Protein AF-A0A9D5PLM5-F1 (afdb_monomer)

Radius of gyration: 23.55 Å; Cα contacts (8 Å, |Δi|>4): 280; chains: 1; bounding box: 62×52×59 Å

pLDDT: mean 87.15, std 10.2, range [43.72, 97.38]

Structure (mmCIF, N/CA/C/O backbone):
data_AF-A0A9D5PLM5-F1
#
_entry.id   AF-A0A9D5PLM5-F1
#
loop_
_atom_site.group_PDB
_atom_site.id
_atom_site.type_symbol
_atom_site.label_atom_id
_atom_site.label_alt_id
_atom_site.label_comp_id
_atom_site.label_asym_id
_atom_site.label_entity_id
_atom_site.label_seq_id
_atom_site.pdbx_PDB_ins_code
_atom_site.Cartn_x
_atom_site.Cartn_y
_atom_site.Cartn_z
_atom_site.occupancy
_atom_site.B_iso_or_equiv
_atom_site.auth_seq_id
_atom_site.auth_comp_id
_atom_site.auth_asym_id
_atom_site.auth_atom_id
_atom_site.pdbx_PDB_model_num
ATOM 1 N N . MET A 1 1 ? -31.163 -3.471 -29.047 1.00 52.03 1 MET A N 1
ATOM 2 C CA . MET A 1 1 ? -29.887 -3.488 -28.298 1.00 52.03 1 MET A CA 1
ATOM 3 C C . MET A 1 1 ? -29.565 -2.067 -27.885 1.00 52.03 1 MET A C 1
ATOM 5 O O . MET A 1 1 ? -29.368 -1.229 -28.756 1.00 52.03 1 MET A O 1
ATOM 9 N N . THR A 1 2 ? -29.580 -1.773 -26.590 1.00 60.53 2 THR A N 1
ATOM 10 C CA . THR A 1 2 ? -29.207 -0.458 -26.052 1.00 60.53 2 THR A CA 1
ATOM 11 C C . THR A 1 2 ? -27.695 -0.280 -26.220 1.00 60.53 2 THR A C 1
ATOM 13 O O . THR A 1 2 ? -26.928 -1.111 -25.735 1.00 60.53 2 THR A O 1
ATOM 16 N N . ARG A 1 3 ? -27.255 0.743 -26.967 1.00 64.38 3 ARG A N 1
ATOM 17 C CA . ARG A 1 3 ? -25.826 1.070 -27.104 1.00 64.38 3 ARG A CA 1
ATOM 18 C C . ARG A 1 3 ? -25.323 1.577 -25.755 1.00 64.38 3 ARG A C 1
ATOM 20 O O . ARG A 1 3 ? -25.852 2.564 -25.256 1.00 64.38 3 ARG A O 1
ATOM 27 N N . LYS A 1 4 ? -24.325 0.897 -25.189 1.00 71.81 4 LYS A N 1
ATOM 28 C CA . LYS A 1 4 ? -23.598 1.387 -24.015 1.00 71.81 4 LYS A CA 1
ATOM 29 C C . LYS A 1 4 ? -22.804 2.636 -24.389 1.00 71.81 4 LYS A C 1
ATOM 31 O O . LYS A 1 4 ? -22.305 2.726 -25.514 1.00 71.81 4 LYS A O 1
ATOM 36 N N . THR A 1 5 ? -22.698 3.584 -23.468 1.00 78.81 5 THR A N 1
ATOM 37 C CA . THR A 1 5 ? -21.829 4.758 -23.644 1.00 78.81 5 THR A CA 1
ATOM 38 C C . THR A 1 5 ? -20.353 4.354 -23.558 1.00 78.81 5 THR A C 1
ATOM 40 O O . THR A 1 5 ? -20.034 3.288 -23.029 1.00 78.81 5 THR A O 1
ATOM 43 N N . ILE A 1 6 ? -19.440 5.193 -24.062 1.00 70.31 6 ILE A N 1
ATOM 44 C CA . ILE A 1 6 ? -17.993 4.922 -23.978 1.00 70.31 6 ILE A CA 1
ATOM 45 C C . ILE A 1 6 ? -17.545 4.717 -22.517 1.00 70.31 6 ILE A C 1
ATOM 47 O O . ILE A 1 6 ? -16.888 3.728 -22.214 1.00 70.31 6 ILE A O 1
ATOM 51 N N . PHE A 1 7 ? -18.066 5.521 -21.587 1.00 73.00 7 PHE A N 1
ATOM 52 C CA . PHE A 1 7 ? -17.779 5.423 -20.151 1.00 73.00 7 PHE A CA 1
ATOM 53 C C . PHE A 1 7 ? -18.344 4.155 -19.490 1.00 73.00 7 PHE A C 1
ATOM 55 O O . PHE A 1 7 ? -17.805 3.652 -18.507 1.00 73.00 7 PHE A O 1
ATOM 62 N N . GLU A 1 8 ? -19.438 3.601 -20.019 1.00 65.88 8 GLU A N 1
ATOM 63 C CA . GLU A 1 8 ? -19.983 2.317 -19.555 1.00 65.88 8 GLU A CA 1
ATOM 64 C C . GLU A 1 8 ? -19.171 1.118 -20.061 1.00 65.88 8 GLU A C 1
ATOM 66 O O . GLU A 1 8 ? -19.225 0.043 -19.459 1.00 65.88 8 GLU A O 1
ATOM 71 N N . ILE A 1 9 ? -18.441 1.286 -21.166 1.00 64.25 9 ILE A N 1
ATOM 72 C CA . ILE A 1 9 ? -17.520 0.284 -21.713 1.00 64.25 9 ILE A CA 1
ATOM 73 C C . ILE A 1 9 ? -16.177 0.336 -20.967 1.00 64.25 9 ILE A C 1
ATOM 75 O O . ILE A 1 9 ? -15.623 -0.720 -20.670 1.00 64.25 9 ILE A O 1
ATOM 79 N N . GLU A 1 10 ? -15.702 1.535 -20.615 1.00 64.25 10 GLU A N 1
ATOM 80 C CA . GLU A 1 10 ? -14.441 1.795 -19.895 1.00 64.25 10 GLU A CA 1
ATOM 81 C C . GLU A 1 10 ? -14.428 1.304 -18.442 1.00 64.25 10 GLU A C 1
ATOM 83 O O . GLU A 1 10 ? -13.364 1.104 -17.871 1.00 64.25 10 GLU A O 1
ATOM 88 N N . ARG A 1 11 ? -15.585 1.008 -17.837 1.00 59.91 11 ARG A N 1
ATOM 89 C CA . ARG A 1 11 ? -15.679 0.423 -16.482 1.00 59.91 11 ARG A CA 1
ATOM 90 C C . ARG A 1 11 ? -15.118 -1.007 -16.351 1.00 59.91 11 ARG A C 1
ATOM 92 O O . ARG A 1 11 ? -15.433 -1.692 -15.378 1.00 59.91 11 ARG A O 1
ATOM 99 N N . ARG A 1 12 ? -14.335 -1.507 -17.312 1.00 59.62 12 ARG A N 1
ATOM 100 C CA . ARG A 1 12 ? -13.692 -2.821 -17.195 1.00 59.62 12 ARG A CA 1
ATOM 101 C C . ARG A 1 12 ? -12.564 -2.745 -16.169 1.00 59.62 12 ARG A C 1
ATOM 103 O O . ARG A 1 12 ? -11.573 -2.070 -16.378 1.00 59.62 12 ARG A O 1
ATOM 110 N N . THR A 1 13 ? -12.744 -3.466 -15.071 1.00 65.56 13 THR A N 1
ATOM 111 C CA . THR A 1 13 ? -11.770 -3.654 -13.992 1.00 65.56 13 THR A CA 1
ATOM 112 C C . THR A 1 13 ? -11.051 -4.990 -14.182 1.00 65.56 13 THR A C 1
ATOM 114 O O . THR A 1 13 ? -11.237 -5.910 -13.383 1.00 65.56 13 THR A O 1
ATOM 117 N N . ASP A 1 14 ? -10.320 -5.151 -15.286 1.00 83.62 14 ASP A N 1
ATOM 118 C CA . ASP A 1 14 ? -9.555 -6.376 -15.540 1.00 83.62 14 ASP A CA 1
ATOM 119 C C . ASP A 1 14 ? -8.059 -6.103 -15.391 1.00 83.62 14 ASP A C 1
ATOM 121 O O . ASP A 1 14 ? -7.340 -5.870 -16.362 1.00 83.62 14 ASP A O 1
ATOM 125 N N . LEU A 1 15 ? -7.601 -6.189 -14.141 1.00 87.31 15 LEU A N 1
ATOM 126 C CA . LEU A 1 15 ? -6.208 -5.965 -13.766 1.00 87.31 15 LEU A CA 1
ATOM 127 C C . LEU A 1 15 ? -5.228 -6.838 -14.565 1.00 87.31 15 LEU A C 1
ATOM 129 O O . LEU A 1 15 ? -4.109 -6.407 -14.828 1.00 87.31 15 LEU A O 1
ATOM 133 N N . VAL A 1 16 ? -5.633 -8.051 -14.962 1.00 89.56 16 VAL A N 1
ATOM 134 C CA . VAL A 1 16 ? -4.799 -8.958 -15.767 1.00 89.56 16 VAL A CA 1
ATOM 135 C C . VAL A 1 16 ? -4.612 -8.385 -17.170 1.00 89.56 16 VAL A C 1
ATOM 137 O O . VAL A 1 16 ? -3.486 -8.300 -17.665 1.00 89.56 16 VAL A O 1
ATOM 140 N N . SER A 1 17 ? -5.708 -7.975 -17.814 1.00 88.38 17 SER A N 1
ATOM 141 C CA . SER A 1 17 ? -5.666 -7.348 -19.140 1.00 88.38 17 SER A CA 1
ATOM 142 C C . SER A 1 17 ? -4.856 -6.049 -19.118 1.00 88.38 17 SER A C 1
ATOM 144 O O . SER A 1 17 ? -3.998 -5.845 -19.979 1.00 88.38 17 SER A O 1
ATOM 146 N N . ASP A 1 18 ? -5.079 -5.204 -18.113 1.00 89.81 18 ASP A N 1
ATOM 147 C CA . ASP A 1 18 ? -4.407 -3.909 -17.967 1.00 89.81 18 ASP A CA 1
ATOM 148 C C . ASP A 1 18 ? -2.901 -4.069 -17.697 1.00 89.81 18 ASP A C 1
ATOM 150 O O . ASP A 1 18 ? -2.061 -3.347 -18.252 1.00 89.81 18 ASP A O 1
ATOM 154 N N . PHE A 1 19 ? -2.530 -5.078 -16.904 1.00 91.75 19 PHE A N 1
ATOM 155 C CA . PHE A 1 19 ? -1.134 -5.432 -16.669 1.00 91.75 19 PHE A CA 1
ATOM 156 C C . PHE A 1 19 ? -0.447 -5.929 -17.939 1.00 91.75 19 PHE A C 1
ATOM 158 O O . PHE A 1 19 ? 0.625 -5.433 -18.287 1.00 91.75 19 PHE A O 1
ATOM 165 N N . ARG A 1 20 ? -1.076 -6.843 -18.687 1.00 91.06 20 ARG A N 1
ATOM 166 C CA . ARG A 1 20 ? -0.544 -7.310 -19.979 1.00 91.06 20 ARG A CA 1
ATOM 167 C C . ARG A 1 20 ? -0.376 -6.158 -20.971 1.00 91.06 20 ARG A C 1
ATOM 169 O O . ARG A 1 20 ? 0.640 -6.106 -21.661 1.00 91.06 20 ARG A O 1
ATOM 176 N N . GLY A 1 21 ? -1.319 -5.214 -20.993 1.00 91.44 21 GLY A N 1
ATOM 177 C CA . GLY A 1 21 ? -1.209 -3.978 -21.769 1.00 91.44 21 GLY A CA 1
ATOM 178 C C . GLY A 1 21 ? 0.002 -3.136 -21.365 1.00 91.44 21 GLY A C 1
ATOM 179 O O . GLY A 1 21 ? 0.749 -2.688 -22.229 1.00 91.44 21 GLY A O 1
ATOM 180 N N . THR A 1 22 ? 0.254 -2.998 -20.060 1.00 93.06 22 THR A N 1
ATOM 181 C CA . THR A 1 22 ? 1.436 -2.285 -19.544 1.00 93.06 22 THR A CA 1
ATOM 182 C C . THR A 1 22 ? 2.737 -2.964 -19.983 1.00 93.06 22 THR A C 1
ATOM 184 O O . THR A 1 22 ? 3.664 -2.290 -20.420 1.00 93.06 22 THR A O 1
ATOM 187 N N . ILE A 1 23 ? 2.827 -4.295 -19.893 1.00 92.56 23 ILE A N 1
ATOM 188 C CA . ILE A 1 23 ? 4.028 -5.028 -20.323 1.00 92.56 23 ILE A CA 1
ATOM 189 C C . ILE A 1 23 ? 4.267 -4.863 -21.827 1.00 92.56 23 ILE A C 1
ATOM 191 O O . ILE A 1 23 ? 5.391 -4.569 -22.228 1.00 92.56 23 ILE A O 1
ATOM 195 N N . ALA A 1 24 ? 3.221 -4.992 -22.647 1.00 93.31 24 ALA A N 1
ATOM 196 C CA . ALA A 1 24 ? 3.325 -4.798 -24.091 1.00 93.31 24 ALA A CA 1
ATOM 197 C C . ALA A 1 24 ? 3.769 -3.370 -24.452 1.00 93.31 24 ALA A C 1
ATOM 199 O O . ALA A 1 24 ? 4.624 -3.191 -25.322 1.00 93.31 24 ALA A O 1
ATOM 200 N N . ASP A 1 25 ? 3.243 -2.360 -23.752 1.00 93.81 25 ASP A N 1
ATOM 201 C CA . ASP A 1 25 ? 3.665 -0.966 -23.905 1.00 93.81 25 ASP A CA 1
ATOM 202 C C . ASP A 1 25 ? 5.166 -0.824 -23.612 1.00 93.81 25 ASP A C 1
ATOM 204 O O . ASP A 1 25 ? 5.922 -0.426 -24.496 1.00 93.81 25 ASP A O 1
ATOM 208 N N . LEU A 1 26 ? 5.637 -1.307 -22.454 1.00 94.44 26 LEU A N 1
ATOM 209 C CA . LEU A 1 26 ? 7.058 -1.267 -22.074 1.00 94.44 26 LEU A CA 1
ATOM 210 C C . LEU A 1 26 ? 7.994 -1.981 -23.069 1.00 94.44 26 LEU A C 1
ATOM 212 O O . LEU A 1 26 ? 9.168 -1.622 -23.190 1.00 94.44 26 LEU A O 1
ATOM 216 N N . GLU A 1 27 ? 7.519 -3.019 -23.755 1.00 94.12 27 GLU A N 1
ATOM 217 C CA . GLU A 1 27 ? 8.298 -3.741 -24.767 1.00 94.12 27 GLU A CA 1
ATOM 218 C C . GLU A 1 27 ? 8.332 -3.026 -26.124 1.00 94.12 27 GLU A C 1
ATOM 220 O O . GLU A 1 27 ? 9.301 -3.191 -26.872 1.00 94.12 27 GLU A O 1
ATOM 225 N N . SER A 1 28 ? 7.311 -2.221 -26.422 1.00 93.44 28 SER A N 1
ATOM 226 C CA . SER A 1 28 ? 7.161 -1.501 -27.691 1.00 93.44 28 SER A CA 1
ATOM 227 C C . SER A 1 28 ? 7.715 -0.070 -27.660 1.00 93.44 28 SER A C 1
ATOM 229 O O . SER A 1 28 ? 8.223 0.414 -28.674 1.00 93.44 28 SER A O 1
ATOM 231 N N . THR A 1 29 ? 7.673 0.606 -26.507 1.00 93.25 29 THR A N 1
ATOM 232 C CA . THR A 1 29 ? 8.173 1.975 -26.341 1.00 93.25 29 THR A CA 1
ATOM 233 C C . THR A 1 29 ? 9.696 1.995 -26.401 1.00 93.25 29 THR A C 1
ATOM 235 O O . THR A 1 29 ? 10.366 1.412 -25.549 1.00 93.25 29 THR A O 1
ATOM 238 N N . SER A 1 30 ? 10.249 2.698 -27.389 1.00 92.06 30 SER A N 1
ATOM 239 C CA . SER A 1 30 ? 11.694 2.895 -27.544 1.00 92.06 30 SER A CA 1
ATOM 240 C C . SER A 1 30 ? 12.139 4.222 -26.942 1.00 92.06 30 SER A C 1
ATOM 242 O O . SER A 1 30 ? 11.531 5.257 -27.194 1.00 92.06 30 SER A O 1
ATOM 244 N N . VAL A 1 31 ? 13.239 4.196 -26.198 1.00 88.75 31 VAL A N 1
ATOM 245 C CA . VAL A 1 31 ? 13.880 5.365 -25.597 1.00 88.75 31 VAL A CA 1
ATOM 246 C C . VAL A 1 31 ? 15.371 5.345 -25.900 1.00 88.75 31 VAL A C 1
ATOM 248 O O . VAL A 1 31 ? 16.017 4.296 -25.904 1.00 88.75 31 VAL A O 1
ATOM 251 N N . THR A 1 32 ? 15.941 6.515 -26.160 1.00 85.94 32 THR A N 1
ATOM 252 C CA . THR A 1 32 ? 17.380 6.647 -26.390 1.00 85.94 32 THR A CA 1
ATOM 253 C C . THR A 1 32 ? 18.046 7.049 -25.092 1.00 85.94 32 THR A C 1
ATOM 255 O O . THR A 1 32 ? 17.785 8.127 -24.574 1.00 85.94 32 THR A O 1
ATOM 258 N N . THR A 1 33 ? 18.901 6.179 -24.568 1.00 82.44 33 THR A N 1
ATOM 259 C CA . THR A 1 33 ? 19.711 6.450 -23.375 1.00 82.44 33 THR A CA 1
ATOM 260 C C . THR A 1 33 ? 21.000 7.167 -23.751 1.00 82.44 33 THR A C 1
ATOM 262 O O . THR A 1 33 ? 21.493 7.018 -24.873 1.00 82.44 33 THR A O 1
ATOM 265 N N . LYS A 1 34 ? 21.598 7.890 -22.803 1.00 76.50 34 LYS A N 1
ATOM 266 C CA . LYS A 1 34 ? 22.871 8.585 -23.048 1.00 76.50 34 LYS A CA 1
ATOM 267 C C . LYS A 1 34 ? 24.047 7.630 -23.269 1.00 76.50 34 LYS A C 1
ATOM 269 O O . LYS A 1 34 ? 24.943 7.941 -24.044 1.00 76.50 34 LYS A O 1
ATOM 274 N N . ALA A 1 35 ? 24.047 6.479 -22.594 1.00 74.12 35 ALA A N 1
ATOM 275 C CA . ALA A 1 35 ? 25.204 5.579 -22.539 1.00 74.12 35 ALA A CA 1
ATOM 276 C C . ALA A 1 35 ? 25.053 4.275 -23.341 1.00 74.12 35 ALA A C 1
ATOM 278 O O . ALA A 1 35 ? 26.054 3.676 -23.721 1.00 74.12 35 ALA A O 1
ATOM 279 N N . LEU A 1 36 ? 23.826 3.791 -23.561 1.00 79.06 36 LEU A N 1
ATOM 280 C CA . LEU A 1 36 ? 23.569 2.472 -24.160 1.00 79.06 36 LEU A CA 1
ATOM 281 C C . LEU A 1 36 ? 22.885 2.556 -25.532 1.00 79.06 36 LEU A C 1
ATOM 283 O O . LEU A 1 36 ? 22.568 1.522 -26.116 1.00 79.06 36 LEU A O 1
ATOM 287 N N . GLY A 1 37 ? 22.650 3.766 -26.046 1.00 83.62 37 GLY A N 1
ATOM 288 C CA . GLY A 1 37 ? 21.885 3.982 -27.271 1.00 83.62 37 GLY A CA 1
ATOM 289 C C . GLY A 1 37 ? 20.391 3.718 -27.078 1.00 83.62 37 GLY A C 1
ATOM 290 O O . GLY A 1 37 ? 19.859 3.856 -25.970 1.00 83.62 37 GLY A O 1
ATOM 291 N N . THR A 1 38 ? 19.709 3.380 -28.171 1.00 88.06 38 THR A N 1
ATOM 292 C CA . THR A 1 38 ? 18.265 3.120 -28.191 1.00 88.06 38 THR A CA 1
ATOM 293 C C . THR A 1 38 ? 17.942 1.726 -27.663 1.00 88.06 38 THR A C 1
ATOM 295 O O . THR A 1 38 ? 18.482 0.727 -28.133 1.00 88.06 38 THR A O 1
ATOM 298 N N . LEU A 1 39 ? 17.037 1.676 -26.692 1.00 91.75 39 LEU A N 1
ATOM 299 C CA . LEU A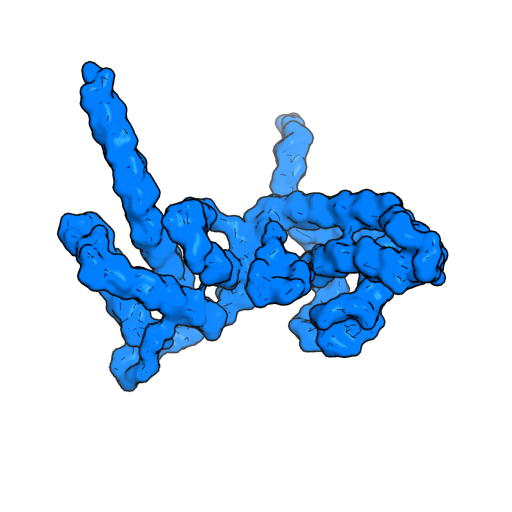 1 39 ? 16.534 0.474 -26.033 1.00 91.75 39 LEU A CA 1
ATOM 300 C C . LEU A 1 39 ? 15.015 0.596 -25.894 1.00 91.75 39 LEU A C 1
ATOM 302 O O . LEU A 1 39 ? 14.493 1.709 -25.892 1.00 91.75 39 LEU A O 1
ATOM 306 N N . ASN A 1 40 ? 14.298 -0.513 -25.715 1.00 94.00 40 ASN A N 1
ATOM 307 C CA . ASN A 1 40 ? 12.920 -0.411 -25.234 1.00 94.00 40 ASN A CA 1
ATOM 308 C C . ASN A 1 40 ? 12.867 -0.155 -23.717 1.00 94.00 40 ASN A C 1
ATOM 310 O O . ASN A 1 40 ? 13.846 -0.376 -22.993 1.00 94.00 40 ASN A O 1
ATOM 314 N N . MET A 1 41 ? 11.722 0.309 -23.220 1.00 93.94 41 MET A N 1
ATOM 315 C CA . MET A 1 41 ? 11.543 0.626 -21.800 1.00 93.94 41 MET A CA 1
ATOM 316 C C . MET A 1 41 ? 11.821 -0.588 -20.905 1.00 93.94 41 MET A C 1
ATOM 318 O O . MET A 1 41 ? 12.518 -0.462 -19.900 1.00 93.94 41 MET A O 1
ATOM 322 N N . ARG A 1 42 ? 11.391 -1.798 -21.284 1.00 93.75 42 ARG A N 1
ATOM 323 C CA . ARG A 1 42 ? 11.691 -3.020 -20.514 1.00 93.75 42 ARG A CA 1
ATOM 324 C C . ARG A 1 42 ? 13.200 -3.281 -20.386 1.00 93.75 42 ARG A C 1
ATOM 326 O O . ARG A 1 42 ? 13.682 -3.627 -19.304 1.00 93.75 42 ARG A O 1
ATOM 333 N N . GLN A 1 43 ? 13.963 -3.092 -21.461 1.00 94.31 43 GLN A N 1
ATOM 334 C CA . GLN A 1 43 ? 15.424 -3.206 -21.469 1.00 94.31 43 GLN A CA 1
ATOM 335 C C . GLN A 1 43 ? 16.085 -2.117 -20.620 1.00 94.31 43 GLN A C 1
ATOM 337 O O . GLN A 1 43 ? 17.065 -2.405 -19.926 1.00 94.31 43 GLN A O 1
ATOM 342 N N . LEU A 1 44 ? 15.557 -0.889 -20.641 1.00 93.81 44 LEU A N 1
ATOM 343 C CA . LEU A 1 44 ? 16.000 0.183 -19.753 1.00 93.81 44 LEU A CA 1
ATOM 344 C C . LEU A 1 44 ? 15.824 -0.233 -18.286 1.00 93.81 44 LEU A C 1
ATOM 346 O O . LEU A 1 44 ? 16.815 -0.284 -17.558 1.00 93.81 44 LEU A O 1
ATOM 350 N N . LEU A 1 45 ? 14.618 -0.643 -17.876 1.00 94.88 45 LEU A N 1
ATOM 351 C CA . LEU A 1 45 ? 14.327 -1.063 -16.497 1.00 94.88 45 LEU A CA 1
ATOM 352 C C . LEU A 1 45 ? 15.216 -2.233 -16.041 1.00 94.88 45 LEU A C 1
ATOM 354 O O . LEU A 1 45 ? 15.747 -2.226 -14.926 1.00 94.88 45 LEU A O 1
ATOM 358 N N . ASN A 1 46 ? 15.463 -3.206 -1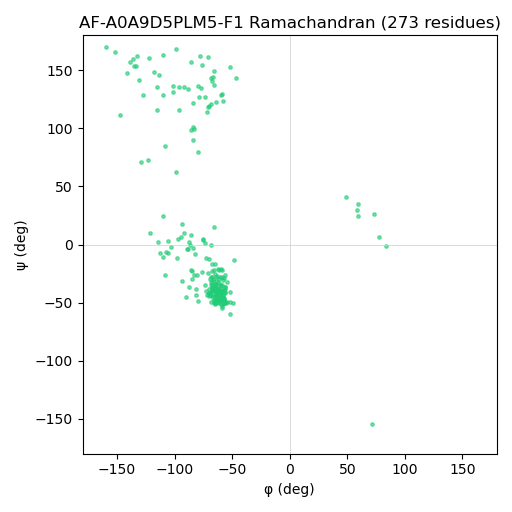6.925 1.00 94.62 46 ASN A N 1
ATOM 359 C CA . ASN A 1 46 ? 16.364 -4.325 -16.646 1.00 94.62 46 ASN A CA 1
ATOM 360 C C . ASN A 1 46 ? 17.835 -3.905 -16.469 1.00 94.62 46 ASN A C 1
ATOM 362 O O . ASN A 1 46 ? 18.618 -4.620 -15.845 1.00 94.62 46 ASN A O 1
ATOM 366 N N . ASN A 1 47 ? 18.239 -2.749 -16.996 1.00 92.06 47 ASN A N 1
ATOM 367 C CA . ASN A 1 47 ? 19.549 -2.173 -16.713 1.00 92.06 47 ASN A CA 1
ATOM 368 C C . ASN A 1 47 ? 19.542 -1.297 -15.454 1.00 92.06 47 ASN A C 1
ATOM 370 O O . ASN A 1 47 ? 20.502 -1.360 -14.683 1.00 92.06 47 ASN A O 1
ATOM 374 N N . CYS A 1 48 ? 18.462 -0.552 -15.207 1.00 91.94 48 CYS A N 1
ATOM 375 C CA . CYS A 1 48 ? 18.281 0.279 -14.017 1.00 91.94 48 CYS A CA 1
ATOM 376 C C . CYS A 1 48 ? 18.419 -0.527 -12.720 1.00 91.94 48 CYS A C 1
ATOM 378 O O . CYS A 1 48 ? 19.047 -0.062 -11.766 1.00 91.94 48 CYS A O 1
ATOM 380 N N . ILE A 1 49 ? 17.911 -1.766 -12.693 1.00 93.69 49 ILE A N 1
ATOM 381 C CA . ILE A 1 49 ? 17.971 -2.608 -11.492 1.00 93.69 49 ILE A CA 1
ATOM 382 C C . ILE A 1 49 ? 19.401 -2.866 -11.001 1.00 93.69 49 ILE A C 1
ATOM 384 O O . ILE A 1 49 ? 19.612 -3.000 -9.802 1.00 93.69 49 ILE A O 1
ATOM 388 N N . LYS A 1 50 ? 20.405 -2.853 -11.888 1.00 91.31 50 LYS A N 1
ATOM 389 C CA . LYS A 1 50 ? 21.816 -3.108 -11.538 1.00 91.31 50 LYS A CA 1
ATOM 390 C C . LYS A 1 50 ? 22.399 -2.048 -10.605 1.00 91.31 50 LYS A C 1
ATOM 392 O O . LYS A 1 50 ? 23.347 -2.330 -9.876 1.00 91.31 50 LYS A O 1
ATOM 397 N N . THR A 1 51 ? 21.854 -0.834 -10.630 1.00 90.62 51 THR A N 1
ATOM 398 C CA . THR A 1 51 ? 22.275 0.265 -9.750 1.00 90.62 51 THR A CA 1
ATOM 399 C C . THR A 1 51 ? 21.203 0.651 -8.742 1.00 90.62 51 THR A C 1
ATOM 401 O O . THR A 1 51 ? 21.494 1.431 -7.839 1.00 90.62 51 THR A O 1
ATOM 404 N N . TRP A 1 52 ? 19.993 0.092 -8.853 1.00 93.00 52 TRP A N 1
ATOM 405 C CA . TRP A 1 52 ? 18.909 0.386 -7.929 1.00 93.00 52 TRP A CA 1
ATOM 406 C C . TRP A 1 52 ? 19.317 0.017 -6.489 1.00 93.00 52 TRP A C 1
ATOM 408 O O . TRP A 1 52 ? 19.806 -1.100 -6.256 1.00 93.00 52 TRP A O 1
ATOM 418 N N . PRO A 1 53 ? 19.162 0.925 -5.509 1.00 91.38 53 PRO A N 1
ATOM 419 C CA . PRO A 1 53 ? 19.624 0.703 -4.135 1.00 91.38 53 PRO A CA 1
ATOM 420 C C . PRO A 1 53 ? 18.956 -0.488 -3.439 1.00 91.38 53 PRO A C 1
ATOM 422 O O . PRO A 1 53 ? 19.584 -1.170 -2.633 1.00 91.38 53 PRO A O 1
ATOM 425 N N . TYR A 1 54 ? 17.713 -0.801 -3.809 1.00 91.62 54 TYR A N 1
ATOM 426 C CA . TYR A 1 54 ? 16.937 -1.889 -3.209 1.00 91.62 54 TYR A CA 1
ATOM 427 C C . TYR A 1 54 ? 17.066 -3.232 -3.934 1.00 91.62 54 TYR A C 1
ATOM 429 O O . TYR A 1 54 ? 16.340 -4.166 -3.605 1.00 91.62 54 TYR A O 1
ATOM 437 N N . ARG A 1 55 ? 17.994 -3.371 -4.891 1.00 90.81 55 ARG A N 1
ATOM 438 C CA . ARG A 1 55 ? 18.136 -4.584 -5.721 1.00 90.81 55 ARG A CA 1
ATOM 439 C C . ARG A 1 55 ? 18.550 -5.851 -4.964 1.00 90.81 55 ARG A C 1
ATOM 441 O O . ARG A 1 55 ? 18.455 -6.932 -5.527 1.00 90.81 55 ARG A O 1
ATOM 448 N N . GLN A 1 56 ? 19.079 -5.725 -3.742 1.00 87.94 56 GLN A N 1
ATOM 449 C CA . GLN A 1 56 ? 19.560 -6.844 -2.909 1.00 87.94 56 GLN A CA 1
ATOM 450 C C . GLN A 1 56 ? 20.491 -7.831 -3.649 1.00 87.94 56 GLN A C 1
ATOM 452 O O . GLN A 1 56 ? 20.390 -9.043 -3.503 1.00 87.94 56 GLN A O 1
ATOM 457 N N . GLY A 1 57 ? 21.405 -7.309 -4.473 1.00 88.12 57 GLY A N 1
ATOM 458 C CA . GLY A 1 57 ? 22.344 -8.120 -5.259 1.00 88.12 57 GLY A CA 1
ATOM 459 C C . GLY A 1 57 ? 21.799 -8.660 -6.587 1.00 88.12 57 GLY A C 1
ATOM 460 O O . GLY A 1 57 ? 22.557 -9.279 -7.329 1.00 88.12 57 GLY A O 1
ATOM 461 N N . ALA A 1 58 ? 20.534 -8.399 -6.931 1.00 92.12 58 ALA A N 1
ATOM 462 C CA . ALA A 1 58 ? 19.980 -8.779 -8.226 1.00 92.12 58 ALA A CA 1
ATOM 463 C C . ALA A 1 58 ? 20.646 -8.016 -9.382 1.00 92.12 58 ALA A C 1
ATOM 465 O O . ALA A 1 58 ? 20.853 -6.802 -9.320 1.00 92.12 58 ALA A O 1
ATOM 466 N N . ASN A 1 59 ? 20.934 -8.740 -10.466 1.00 91.44 59 ASN A N 1
ATOM 467 C CA . ASN A 1 59 ? 21.602 -8.204 -11.660 1.00 91.44 59 ASN A CA 1
ATOM 468 C C . ASN A 1 59 ? 20.659 -8.013 -12.862 1.00 91.44 59 ASN A C 1
ATOM 470 O O . ASN A 1 59 ? 21.073 -7.481 -13.894 1.00 91.44 59 ASN A O 1
ATOM 474 N N . ASN A 1 60 ? 19.417 -8.477 -12.744 1.00 93.00 60 ASN A N 1
ATOM 475 C CA . ASN A 1 60 ? 18.342 -8.359 -13.726 1.00 93.00 60 ASN A CA 1
ATOM 476 C C . ASN A 1 60 ? 16.984 -8.550 -13.019 1.00 93.00 60 ASN A C 1
ATOM 478 O O . ASN A 1 60 ? 16.943 -8.932 -11.844 1.00 93.00 60 ASN A O 1
ATOM 482 N N . LEU A 1 61 ? 15.888 -8.272 -13.730 1.00 92.44 61 LEU A N 1
ATOM 483 C CA . LEU A 1 61 ? 14.525 -8.358 -13.189 1.00 92.44 61 LEU A CA 1
ATOM 484 C C . LEU A 1 61 ? 14.171 -9.780 -12.725 1.00 92.44 61 LEU A C 1
ATOM 486 O O . LEU A 1 61 ? 13.642 -9.952 -11.630 1.00 92.44 61 LEU A O 1
ATOM 490 N N . ASP A 1 62 ? 14.527 -10.799 -13.510 1.00 90.25 62 ASP A N 1
ATOM 491 C CA . ASP A 1 62 ? 14.190 -12.200 -13.218 1.00 90.25 62 ASP A CA 1
ATOM 492 C C . ASP A 1 62 ? 14.873 -12.704 -11.937 1.00 90.25 62 ASP A C 1
ATOM 494 O O . ASP A 1 62 ? 14.267 -13.396 -11.117 1.00 90.25 62 ASP A O 1
ATOM 498 N N . SER A 1 63 ? 16.132 -12.314 -11.726 1.00 91.81 63 SER A N 1
ATOM 499 C CA . SER A 1 63 ? 16.904 -12.610 -10.517 1.00 91.81 63 SER A CA 1
ATOM 500 C C . SER A 1 63 ? 16.292 -11.942 -9.289 1.00 91.81 63 SER A C 1
ATOM 502 O O . SER A 1 63 ? 16.222 -12.567 -8.228 1.00 91.81 63 SER A O 1
ATOM 504 N N . TYR A 1 64 ? 15.812 -10.702 -9.425 1.00 93.94 64 TYR A N 1
ATOM 505 C CA . TYR A 1 64 ? 15.136 -10.003 -8.336 1.00 93.94 64 TYR A CA 1
ATOM 506 C C . TYR A 1 64 ? 13.823 -10.688 -7.963 1.00 93.94 64 TYR A C 1
ATOM 508 O O . TYR A 1 64 ? 13.599 -10.974 -6.785 1.00 93.94 64 TYR A O 1
ATOM 516 N N . ALA A 1 65 ? 12.999 -10.998 -8.966 1.00 91.00 65 ALA A N 1
ATOM 517 C CA . ALA A 1 65 ? 11.717 -11.663 -8.785 1.00 91.00 65 ALA A CA 1
ATOM 518 C C . ALA A 1 65 ? 11.879 -13.037 -8.125 1.00 91.00 65 ALA A C 1
ATOM 520 O O . ALA A 1 65 ? 11.250 -13.316 -7.104 1.00 91.00 65 ALA A O 1
ATOM 521 N N . SER A 1 66 ? 12.835 -13.832 -8.616 1.00 88.75 66 SER A N 1
ATOM 522 C CA . SER A 1 66 ? 13.167 -15.144 -8.049 1.00 88.75 66 SER A CA 1
ATOM 523 C C . SER A 1 66 ? 13.610 -15.049 -6.587 1.00 88.75 66 SER A C 1
ATOM 525 O O . SER A 1 66 ? 13.181 -15.850 -5.761 1.00 88.75 66 SER A O 1
ATOM 527 N N . THR A 1 67 ? 14.430 -14.050 -6.243 1.00 89.50 67 THR A N 1
ATOM 528 C CA . THR A 1 67 ? 14.904 -13.830 -4.862 1.00 89.50 67 THR A CA 1
ATOM 529 C C . THR A 1 67 ? 13.760 -13.486 -3.907 1.00 89.50 67 THR A C 1
ATOM 531 O O . THR A 1 67 ? 13.783 -13.879 -2.744 1.00 89.50 67 THR A O 1
ATOM 534 N N . HIS A 1 68 ? 12.744 -12.776 -4.401 1.00 87.00 68 HIS A N 1
ATOM 535 C CA . HIS A 1 68 ? 11.593 -12.336 -3.612 1.00 87.00 68 HIS A CA 1
ATOM 536 C C . HIS A 1 68 ? 10.373 -13.263 -3.742 1.00 87.00 68 HIS A C 1
ATOM 538 O O . HIS A 1 68 ? 9.325 -12.970 -3.169 1.00 87.00 68 HIS A O 1
ATOM 544 N N . GLY A 1 69 ? 10.504 -14.388 -4.453 1.00 86.50 69 GLY A N 1
ATOM 545 C CA . GLY A 1 69 ? 9.477 -15.425 -4.533 1.00 86.50 69 GLY A CA 1
ATOM 546 C C . GLY A 1 69 ? 8.252 -15.061 -5.375 1.00 86.50 69 GLY A C 1
ATOM 547 O O . GLY A 1 69 ? 7.179 -15.605 -5.122 1.00 86.50 69 GLY A O 1
ATOM 548 N N . PHE A 1 70 ? 8.394 -14.169 -6.359 1.00 85.69 70 PHE A N 1
ATOM 549 C CA . PHE A 1 70 ? 7.339 -13.854 -7.329 1.00 85.69 70 PHE A CA 1
ATOM 550 C C . PHE A 1 70 ? 7.830 -14.097 -8.763 1.00 85.69 70 PHE A C 1
ATOM 552 O O . PHE A 1 70 ? 9.031 -14.194 -9.013 1.00 85.69 70 PHE A O 1
ATOM 559 N N . ASN A 1 71 ? 6.910 -14.242 -9.717 1.00 82.81 71 ASN A N 1
ATOM 560 C CA . ASN A 1 71 ? 7.243 -14.603 -11.094 1.00 82.81 71 ASN A CA 1
ATOM 561 C C . ASN A 1 71 ? 6.893 -13.464 -12.059 1.00 82.81 71 ASN A C 1
ATOM 563 O O . ASN A 1 71 ? 5.726 -13.170 -12.270 1.00 82.81 71 ASN A O 1
ATOM 567 N N . MET A 1 72 ? 7.881 -12.861 -12.717 1.00 77.81 72 MET A N 1
ATOM 568 C CA . MET A 1 72 ? 7.646 -11.786 -13.698 1.00 77.81 72 MET A CA 1
ATOM 569 C C . MET A 1 72 ? 6.757 -12.202 -14.887 1.00 77.81 72 MET A C 1
ATOM 571 O O . MET A 1 72 ? 6.171 -11.349 -15.545 1.00 77.81 72 MET A O 1
ATOM 575 N N . PHE A 1 73 ? 6.653 -13.505 -15.161 1.00 69.12 73 PHE A N 1
ATOM 576 C CA . PHE A 1 73 ? 5.885 -14.076 -16.271 1.00 69.12 73 PHE A CA 1
ATOM 577 C C . PHE A 1 73 ? 4.490 -14.570 -15.867 1.00 69.12 73 PHE A C 1
ATOM 579 O O . PHE A 1 73 ? 3.684 -14.887 -16.738 1.00 69.12 73 PHE A O 1
ATOM 586 N N . ASP A 1 74 ? 4.195 -14.656 -14.568 1.00 74.75 74 ASP A N 1
ATOM 587 C CA . ASP A 1 74 ? 2.872 -15.055 -14.081 1.00 74.75 74 ASP A CA 1
ATOM 588 C C . ASP A 1 74 ? 1.940 -13.837 -14.056 1.00 74.75 74 ASP A C 1
ATOM 590 O O . ASP A 1 74 ? 1.854 -13.090 -13.085 1.00 74.75 74 ASP A O 1
ATOM 594 N N . THR A 1 75 ? 1.240 -13.594 -15.155 1.00 71.31 75 THR A N 1
ATOM 595 C CA . THR A 1 75 ? 0.356 -12.427 -15.264 1.00 71.31 75 THR A CA 1
ATOM 596 C C . THR A 1 75 ? -1.043 -12.663 -14.706 1.00 71.31 75 THR A C 1
ATOM 598 O O . THR A 1 75 ? -1.915 -11.833 -14.934 1.00 71.31 75 THR A O 1
ATOM 601 N N . ASP A 1 76 ? -1.298 -13.791 -14.039 1.00 78.50 76 ASP A N 1
ATOM 602 C CA . ASP A 1 76 ? -2.666 -14.309 -13.917 1.00 78.50 76 ASP A CA 1
ATOM 603 C C . ASP A 1 76 ? -3.230 -14.200 -12.495 1.00 78.50 76 ASP A C 1
ATOM 605 O O . ASP A 1 76 ? -4.432 -14.377 -12.286 1.00 78.50 76 ASP A O 1
ATOM 609 N N . THR A 1 77 ? -2.391 -13.866 -11.510 1.00 85.00 77 THR A N 1
ATOM 610 C CA . THR A 1 77 ? -2.820 -13.677 -10.119 1.00 85.00 77 THR A CA 1
ATOM 611 C C . THR A 1 77 ? -2.633 -12.236 -9.652 1.00 85.00 77 THR A C 1
ATOM 613 O O . THR A 1 77 ? -1.584 -11.627 -9.857 1.00 85.00 77 THR A O 1
ATOM 616 N N . GLU A 1 78 ? -3.645 -11.691 -8.965 1.00 87.44 78 GLU A N 1
ATOM 617 C CA . GLU A 1 78 ? -3.615 -10.322 -8.424 1.00 87.44 78 GLU A CA 1
ATOM 618 C C . GLU A 1 78 ? -2.355 -10.044 -7.582 1.00 87.44 78 GLU A C 1
ATOM 620 O O . GLU A 1 78 ? -1.683 -9.055 -7.871 1.00 87.44 78 GLU A O 1
ATOM 625 N N . PRO A 1 79 ? -1.954 -10.881 -6.599 1.00 87.88 79 PRO A N 1
ATOM 626 C CA . PRO A 1 79 ? -0.761 -10.596 -5.804 1.00 87.88 79 PRO A CA 1
ATOM 627 C C . PRO A 1 79 ? 0.498 -10.486 -6.662 1.00 87.88 79 PRO A C 1
ATOM 629 O O . PRO A 1 79 ? 1.301 -9.579 -6.460 1.00 87.88 79 PRO A O 1
ATOM 632 N N . ASN A 1 80 ? 0.655 -11.375 -7.644 1.00 89.31 80 ASN A N 1
ATOM 633 C CA . ASN A 1 80 ? 1.830 -11.383 -8.496 1.00 89.31 80 ASN A CA 1
ATOM 634 C C . ASN A 1 80 ? 1.865 -10.167 -9.438 1.00 89.31 80 ASN A C 1
ATOM 636 O O . ASN A 1 80 ? 2.921 -9.556 -9.603 1.00 89.31 80 ASN A O 1
ATOM 640 N N . ILE A 1 81 ? 0.715 -9.739 -9.968 1.00 92.19 81 ILE A N 1
ATOM 641 C CA . ILE A 1 81 ? 0.601 -8.477 -10.716 1.00 92.19 81 ILE A CA 1
ATOM 642 C C . ILE A 1 81 ? 0.996 -7.284 -9.840 1.00 92.19 81 ILE A C 1
ATOM 644 O O . ILE A 1 81 ? 1.768 -6.434 -10.277 1.00 92.19 81 ILE A O 1
ATOM 648 N N . LEU A 1 82 ? 0.516 -7.221 -8.595 1.00 93.25 82 LEU A N 1
ATOM 649 C CA . LEU A 1 82 ? 0.848 -6.125 -7.681 1.00 93.25 82 LEU A CA 1
ATOM 650 C C . LEU A 1 82 ? 2.349 -6.092 -7.345 1.00 93.25 82 LEU A C 1
ATOM 652 O O . LEU A 1 82 ? 2.938 -5.012 -7.341 1.00 93.25 82 LEU A O 1
ATOM 656 N N . TYR A 1 83 ? 2.997 -7.246 -7.145 1.00 93.12 83 TYR A N 1
ATOM 657 C CA . TYR A 1 83 ? 4.458 -7.314 -6.987 1.00 9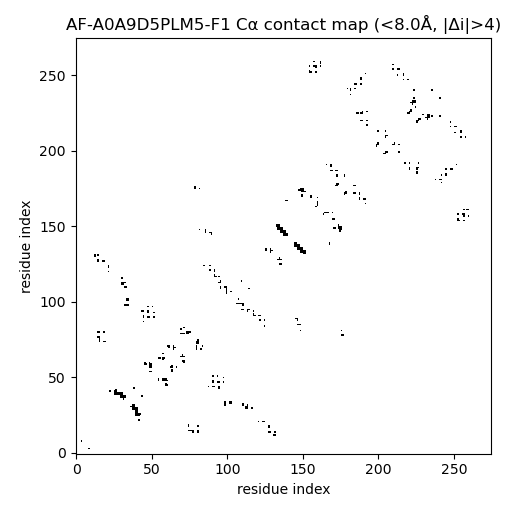3.12 83 TYR A CA 1
ATOM 658 C C . TYR A 1 83 ? 5.202 -6.791 -8.220 1.00 93.12 83 TYR A C 1
ATOM 660 O O . TYR A 1 83 ? 6.156 -6.021 -8.088 1.00 93.12 83 TYR A O 1
ATOM 668 N N . ASN A 1 84 ? 4.745 -7.164 -9.417 1.00 93.50 84 ASN A N 1
ATOM 669 C CA . ASN A 1 84 ? 5.324 -6.672 -10.662 1.00 93.50 84 ASN A CA 1
ATOM 670 C C . ASN A 1 84 ? 5.139 -5.160 -10.820 1.00 93.50 84 ASN A C 1
ATOM 672 O O . ASN A 1 84 ? 6.106 -4.462 -11.122 1.00 93.50 84 ASN A O 1
ATOM 676 N N . TYR A 1 85 ? 3.934 -4.637 -10.580 1.00 94.44 85 TYR A N 1
ATOM 677 C CA . TYR A 1 85 ? 3.688 -3.199 -10.628 1.00 94.44 85 TYR A CA 1
ATOM 678 C C . TYR A 1 85 ? 4.548 -2.442 -9.622 1.00 94.44 85 TYR A C 1
ATOM 680 O O . TYR A 1 85 ? 5.117 -1.417 -9.988 1.00 94.44 85 TYR A O 1
ATOM 688 N N . GLU A 1 86 ? 4.710 -2.942 -8.394 1.00 94.56 86 GLU A N 1
ATOM 689 C CA . GLU A 1 86 ? 5.573 -2.294 -7.406 1.00 94.56 86 GLU A CA 1
ATOM 690 C C . GLU A 1 86 ? 7.035 -2.241 -7.884 1.00 94.56 86 GLU A C 1
ATOM 692 O O . GLU A 1 86 ? 7.658 -1.179 -7.816 1.00 94.56 86 GLU A O 1
ATOM 697 N N . LEU A 1 87 ? 7.575 -3.335 -8.435 1.00 95.12 87 LEU A N 1
ATOM 698 C CA . LEU A 1 87 ? 8.930 -3.343 -8.999 1.00 95.12 87 LEU A CA 1
ATOM 699 C C . LEU A 1 87 ? 9.063 -2.359 -10.171 1.00 95.12 87 LEU A C 1
ATOM 701 O O . LEU A 1 87 ? 9.981 -1.539 -10.186 1.00 95.12 87 LEU A O 1
ATOM 705 N N . ILE A 1 88 ? 8.146 -2.425 -11.139 1.00 95.62 88 ILE A N 1
ATOM 706 C CA . ILE A 1 88 ? 8.159 -1.576 -12.335 1.00 95.62 88 ILE A CA 1
ATOM 707 C C . ILE A 1 88 ? 8.075 -0.099 -11.940 1.00 95.62 88 ILE A C 1
ATOM 709 O O . ILE A 1 88 ? 8.894 0.688 -12.401 1.00 95.62 88 ILE A O 1
ATOM 713 N N . LEU A 1 89 ? 7.155 0.274 -11.044 1.00 96.50 89 LEU A N 1
ATOM 714 C CA . LEU A 1 89 ? 7.003 1.647 -10.550 1.00 96.50 89 LEU A CA 1
ATOM 715 C C . LEU A 1 89 ? 8.299 2.179 -9.942 1.00 96.50 89 LEU A C 1
ATOM 717 O O . LEU A 1 89 ? 8.748 3.268 -10.296 1.00 96.50 89 LEU A O 1
ATOM 721 N N . ASN A 1 90 ? 8.924 1.409 -9.050 1.00 96.50 90 ASN A N 1
ATOM 722 C CA . ASN A 1 90 ? 10.171 1.835 -8.423 1.00 96.50 90 ASN A CA 1
ATOM 723 C C . ASN A 1 90 ? 11.300 2.012 -9.445 1.00 96.50 90 ASN A C 1
ATOM 725 O O . ASN A 1 90 ? 12.089 2.948 -9.330 1.00 96.50 90 ASN A O 1
ATOM 729 N N . LEU A 1 91 ? 11.379 1.137 -10.449 1.00 96.19 91 LEU A N 1
ATOM 730 C CA . LEU A 1 91 ? 12.394 1.245 -11.492 1.00 96.19 91 LEU A CA 1
ATOM 731 C C . LEU A 1 91 ? 12.115 2.392 -12.468 1.00 96.19 91 LEU A C 1
ATOM 733 O O . LEU A 1 91 ? 13.067 3.042 -12.887 1.00 96.19 91 LEU A O 1
ATOM 737 N N . LEU A 1 92 ? 10.850 2.686 -12.785 1.00 96.12 92 LEU A N 1
ATOM 738 C CA . LEU A 1 92 ? 10.462 3.854 -13.585 1.00 96.12 92 LEU A CA 1
ATOM 739 C C . LEU A 1 92 ? 10.840 5.156 -12.873 1.00 96.12 92 LEU A C 1
ATOM 741 O O . LEU A 1 92 ? 11.395 6.054 -13.495 1.00 96.12 92 LEU A O 1
ATOM 745 N N . HIS A 1 93 ? 10.627 5.238 -11.556 1.00 95.00 93 HIS A N 1
ATOM 746 C CA . HIS A 1 93 ? 11.087 6.378 -10.760 1.00 95.00 93 HIS A CA 1
ATOM 747 C C . HIS A 1 93 ? 12.621 6.473 -10.671 1.00 95.00 93 HIS A C 1
ATOM 749 O O . HIS A 1 93 ? 13.160 7.570 -10.548 1.00 95.00 93 HIS A O 1
ATOM 755 N N . TRP A 1 94 ? 13.336 5.346 -10.741 1.00 93.62 94 TRP A N 1
ATOM 756 C CA . TRP A 1 94 ? 14.802 5.308 -10.693 1.00 93.62 94 TRP A CA 1
ATOM 757 C C . TRP A 1 94 ? 15.476 5.568 -12.051 1.00 93.62 94 TRP A C 1
ATOM 759 O O . TRP A 1 94 ? 16.621 6.023 -12.096 1.00 93.62 94 TRP A O 1
ATOM 769 N N . ALA A 1 95 ? 14.799 5.274 -13.162 1.00 92.50 95 ALA A N 1
ATOM 770 C CA . ALA A 1 95 ? 15.365 5.331 -14.507 1.00 92.50 95 ALA A CA 1
ATOM 771 C C . ALA A 1 95 ? 15.967 6.701 -14.895 1.00 92.50 95 ALA A C 1
ATOM 773 O O . ALA A 1 95 ? 17.083 6.698 -15.426 1.00 92.50 95 ALA A O 1
ATOM 774 N N . PRO A 1 96 ? 15.342 7.850 -14.567 1.00 90.19 96 PRO A N 1
ATOM 775 C CA . PRO A 1 96 ? 15.948 9.171 -14.753 1.00 90.19 96 PRO A CA 1
ATOM 776 C C . PRO A 1 96 ? 17.310 9.320 -14.072 1.00 90.19 96 PRO A C 1
ATOM 778 O O . PRO A 1 96 ? 18.302 9.689 -14.700 1.00 90.19 96 PRO A O 1
ATOM 781 N N . THR A 1 97 ? 17.388 8.957 -12.788 1.00 88.12 97 THR A N 1
ATOM 782 C CA . THR A 1 97 ? 18.626 9.016 -12.000 1.00 88.12 97 THR A CA 1
ATOM 783 C C . THR A 1 97 ? 19.685 8.068 -12.555 1.00 88.12 97 THR A C 1
ATOM 785 O O . THR A 1 97 ? 20.872 8.394 -12.582 1.00 88.12 97 THR A O 1
ATOM 788 N N . TYR A 1 98 ? 19.272 6.889 -13.019 1.00 87.31 98 TYR A N 1
ATOM 789 C CA . TYR A 1 98 ? 20.164 5.942 -13.675 1.00 87.31 98 TYR A CA 1
ATOM 790 C C . TYR A 1 98 ? 20.782 6.512 -14.965 1.00 87.31 98 TYR A C 1
ATOM 792 O O . TYR A 1 98 ? 21.992 6.371 -15.150 1.00 87.31 98 TYR A O 1
ATOM 800 N N . ASP A 1 99 ? 19.992 7.150 -15.837 1.00 84.19 99 ASP A N 1
ATOM 801 C CA . ASP A 1 99 ? 20.496 7.727 -17.093 1.00 84.19 99 ASP A CA 1
ATOM 802 C C . ASP A 1 99 ? 21.386 8.953 -16.835 1.00 84.19 99 ASP A C 1
ATOM 804 O O . ASP A 1 99 ? 22.469 9.062 -17.413 1.00 84.19 99 ASP A O 1
ATOM 808 N N . ALA A 1 100 ? 20.997 9.821 -15.894 1.00 81.44 100 ALA A N 1
ATOM 809 C CA . ALA A 1 100 ? 21.786 10.985 -15.492 1.00 81.44 100 ALA A CA 1
ATOM 810 C C . ALA A 1 100 ? 23.182 10.593 -14.977 1.00 81.44 100 ALA A C 1
ATOM 812 O O . ALA A 1 100 ? 24.180 11.161 -15.411 1.00 81.44 100 ALA A O 1
ATOM 813 N N . ASN A 1 101 ? 23.269 9.569 -14.122 1.00 79.56 101 ASN A N 1
ATOM 814 C CA . ASN A 1 101 ? 24.534 9.103 -13.540 1.00 79.56 101 ASN A CA 1
ATOM 815 C C . ASN A 1 101 ? 25.449 8.354 -14.523 1.00 79.56 101 ASN A C 1
ATOM 817 O O . ASN A 1 101 ? 26.594 8.056 -14.183 1.00 79.56 101 ASN A O 1
ATOM 821 N N . ARG A 1 102 ? 24.952 7.990 -15.711 1.00 73.56 102 ARG A N 1
ATOM 822 C CA . ARG A 1 102 ? 25.750 7.358 -16.776 1.00 73.56 102 ARG A CA 1
ATOM 823 C C . ARG A 1 102 ? 26.130 8.314 -17.898 1.00 73.56 102 ARG A C 1
ATOM 825 O O . ARG A 1 102 ? 26.835 7.906 -18.817 1.00 73.56 102 ARG A O 1
ATOM 832 N N . ALA A 1 103 ? 25.682 9.561 -17.821 1.00 60.59 103 ALA A N 1
ATOM 833 C CA . ALA A 1 103 ? 26.209 10.627 -18.647 1.00 60.59 103 ALA A CA 1
ATOM 834 C C . ALA A 1 103 ? 27.661 10.918 -18.238 1.00 60.59 103 ALA A C 1
ATOM 836 O O . ALA A 1 103 ? 27.975 10.932 -17.046 1.00 60.59 103 ALA A O 1
ATOM 837 N N . ASP A 1 104 ? 28.543 11.179 -19.205 1.00 53.28 104 ASP A N 1
ATOM 838 C CA . ASP A 1 104 ? 29.856 11.757 -18.909 1.00 53.28 104 ASP A CA 1
ATOM 839 C C . ASP A 1 104 ? 29.699 13.020 -18.042 1.00 53.28 104 ASP A C 1
ATOM 841 O O . ASP A 1 104 ? 28.695 13.731 -18.144 1.00 53.28 104 ASP A O 1
ATOM 845 N N . ILE A 1 105 ? 30.730 13.326 -17.242 1.00 50.16 105 ILE A N 1
ATOM 846 C CA . ILE A 1 105 ? 30.830 14.424 -16.247 1.00 50.16 105 ILE A CA 1
ATOM 847 C C . ILE A 1 105 ? 30.381 15.807 -16.787 1.00 50.16 105 ILE A C 1
ATOM 849 O O . ILE A 1 105 ? 30.155 16.735 -16.017 1.00 50.16 105 ILE A O 1
ATOM 853 N N . PHE A 1 106 ? 30.215 15.960 -18.102 1.00 43.72 106 PHE A N 1
ATOM 854 C CA . PHE A 1 106 ? 29.857 17.200 -18.791 1.00 43.72 106 PHE A CA 1
ATOM 855 C C . PHE A 1 106 ? 28.406 17.277 -19.307 1.00 43.72 106 PHE A C 1
ATOM 857 O O . PHE A 1 106 ? 28.050 18.273 -19.932 1.00 43.72 106 PHE A O 1
ATOM 864 N N . SER A 1 107 ? 27.550 16.276 -19.062 1.00 45.94 107 SER A N 1
ATOM 865 C CA . SER A 1 107 ? 26.152 16.263 -19.533 1.00 45.94 107 SER A CA 1
ATOM 866 C C . SER A 1 107 ? 25.158 16.099 -18.377 1.00 45.94 107 SER A C 1
ATOM 868 O O . SER A 1 107 ? 24.518 15.061 -18.203 1.00 45.94 107 SER A O 1
ATOM 870 N N . PHE A 1 108 ? 25.001 17.171 -17.599 1.00 46.22 108 PHE A N 1
ATOM 871 C CA . PHE A 1 108 ? 24.033 17.280 -16.496 1.00 46.22 108 PHE A CA 1
ATOM 872 C C . PHE A 1 108 ? 22.578 17.490 -16.945 1.00 46.22 108 PHE A C 1
ATOM 874 O O . PHE A 1 108 ? 21.707 17.689 -16.106 1.00 46.22 108 PHE A O 1
ATOM 881 N N . ASN A 1 109 ? 22.287 17.466 -18.248 1.00 53.09 109 ASN A N 1
ATOM 882 C CA . ASN A 1 109 ? 20.925 17.706 -18.718 1.00 53.09 109 ASN A CA 1
ATOM 883 C C . ASN A 1 109 ? 20.112 16.422 -18.655 1.00 53.09 109 ASN A C 1
ATOM 885 O O . ASN A 1 109 ? 20.485 15.441 -19.294 1.00 53.09 109 ASN A O 1
ATOM 889 N N . ASP A 1 110 ? 19.008 16.430 -17.920 1.00 59.91 110 ASP A N 1
ATOM 890 C CA . ASP A 1 110 ? 18.018 15.357 -17.951 1.00 59.91 110 ASP A CA 1
ATOM 891 C C . ASP A 1 110 ? 17.674 14.957 -19.390 1.00 59.91 110 ASP A C 1
ATOM 893 O O . ASP A 1 110 ? 17.629 15.796 -20.291 1.00 59.91 110 ASP A O 1
ATOM 897 N N . ASN A 1 111 ? 17.454 13.664 -19.616 1.00 69.50 111 ASN A N 1
ATOM 898 C CA . ASN A 1 111 ? 16.992 13.159 -20.900 1.00 69.50 111 ASN A CA 1
ATOM 899 C C . ASN A 1 111 ? 15.460 13.286 -20.947 1.00 69.50 111 ASN A C 1
ATOM 901 O O . ASN A 1 111 ? 14.776 12.462 -20.328 1.00 69.50 111 ASN A O 1
ATOM 905 N N . PRO A 1 112 ? 14.907 14.310 -21.629 1.00 70.62 112 PRO A N 1
ATOM 906 C CA . PRO A 1 112 ? 13.484 14.625 -21.541 1.00 70.62 112 PRO A CA 1
ATOM 907 C C . PRO A 1 112 ? 12.620 13.454 -22.011 1.00 70.62 112 PRO A C 1
ATOM 909 O O . PRO A 1 112 ? 11.622 13.149 -21.370 1.00 70.62 112 PRO A O 1
ATOM 912 N N . THR A 1 113 ? 13.066 12.705 -23.025 1.00 81.81 113 THR A N 1
ATOM 913 C CA . THR A 1 113 ? 12.342 11.535 -23.535 1.00 81.81 113 THR A CA 1
ATOM 914 C C . THR A 1 113 ? 12.209 10.428 -22.486 1.00 81.81 113 THR A C 1
ATOM 916 O O . THR A 1 113 ? 11.148 9.825 -22.369 1.00 81.81 113 THR A O 1
ATOM 919 N N . ILE A 1 114 ? 13.247 10.159 -21.682 1.00 87.50 114 ILE A N 1
ATOM 920 C CA . ILE A 1 114 ? 13.156 9.143 -20.616 1.00 87.50 114 ILE A CA 1
ATOM 921 C C . ILE A 1 114 ? 12.219 9.617 -19.506 1.00 87.50 114 ILE A C 1
ATOM 923 O O . ILE A 1 114 ? 11.399 8.833 -19.032 1.00 87.50 114 ILE A O 1
ATOM 927 N N . ASN A 1 115 ? 12.317 10.885 -19.104 1.00 89.00 115 ASN A N 1
ATOM 928 C CA . ASN A 1 115 ? 11.465 11.443 -18.055 1.00 89.00 115 ASN A CA 1
ATOM 929 C C . ASN A 1 115 ? 9.986 11.432 -18.453 1.00 89.00 115 ASN A C 1
ATOM 931 O O . ASN A 1 115 ? 9.142 11.020 -17.655 1.00 89.00 115 ASN A O 1
ATOM 935 N N . GLU A 1 116 ? 9.679 11.848 -19.680 1.00 91.19 116 GLU A N 1
ATOM 936 C CA . GLU A 1 116 ? 8.322 11.874 -20.229 1.00 91.19 116 GLU A CA 1
ATOM 937 C C . GLU A 1 116 ? 7.733 10.461 -20.317 1.00 91.19 116 GLU A C 1
ATOM 939 O O . GLU A 1 116 ? 6.650 10.216 -19.782 1.00 91.19 116 GLU A O 1
ATOM 944 N N . GLU A 1 117 ? 8.470 9.498 -20.883 1.00 93.81 117 GLU A N 1
ATOM 945 C CA . GLU A 1 117 ? 7.990 8.115 -20.999 1.00 93.81 117 GLU A CA 1
ATOM 946 C C . GLU A 1 117 ? 7.854 7.422 -19.639 1.00 93.81 117 GLU A C 1
ATOM 948 O O . GLU A 1 117 ? 6.884 6.693 -19.411 1.00 93.81 117 GLU A O 1
ATOM 953 N N . CYS A 1 118 ? 8.770 7.675 -18.696 1.00 94.69 118 CYS A N 1
ATOM 954 C CA . CYS A 1 118 ? 8.629 7.171 -17.330 1.00 94.69 118 CYS A CA 1
ATOM 955 C C . CYS A 1 118 ? 7.380 7.749 -16.659 1.00 94.69 118 CYS A C 1
ATOM 957 O O . CYS A 1 118 ? 6.614 6.995 -16.060 1.00 94.69 118 CYS A O 1
ATOM 959 N N . THR A 1 119 ? 7.148 9.057 -16.793 1.00 95.62 119 THR A N 1
ATOM 960 C CA . THR A 1 119 ? 5.974 9.739 -16.225 1.00 95.62 119 THR A CA 1
ATOM 961 C C . THR A 1 119 ? 4.682 9.162 -16.795 1.00 95.62 119 THR A C 1
ATOM 963 O O . THR A 1 119 ? 3.821 8.737 -16.025 1.00 95.62 119 THR A O 1
ATOM 966 N N . ARG A 1 120 ? 4.591 9.024 -18.123 1.00 96.25 120 ARG A N 1
ATOM 967 C CA . ARG A 1 120 ? 3.444 8.414 -18.810 1.00 96.25 120 ARG A CA 1
ATOM 968 C C . ARG A 1 120 ? 3.171 6.990 -18.319 1.00 96.25 120 ARG A C 1
ATOM 970 O O . ARG A 1 120 ? 2.034 6.646 -18.000 1.00 96.25 120 ARG A O 1
ATOM 977 N N . CYS A 1 121 ? 4.210 6.158 -18.219 1.00 95.94 121 CYS A N 1
ATOM 978 C CA . CYS A 1 121 ? 4.072 4.787 -17.722 1.00 95.94 121 CYS A CA 1
ATOM 979 C C . CYS A 1 121 ? 3.596 4.757 -16.260 1.00 95.94 121 CYS A C 1
ATOM 981 O O . CYS A 1 121 ? 2.721 3.966 -15.913 1.00 95.94 121 CYS A O 1
ATOM 983 N N . ILE A 1 122 ? 4.145 5.623 -15.402 1.00 97.12 122 ILE A N 1
ATOM 984 C CA . ILE A 1 122 ? 3.745 5.731 -13.992 1.00 97.12 122 ILE A CA 1
ATOM 985 C C . ILE A 1 122 ? 2.271 6.139 -13.874 1.00 97.12 122 ILE A C 1
ATOM 987 O O . ILE A 1 122 ? 1.546 5.557 -13.068 1.00 97.12 122 ILE A O 1
ATOM 991 N N . GLU A 1 123 ? 1.819 7.119 -14.657 1.00 96.31 123 GLU A N 1
ATOM 992 C CA . GLU A 1 123 ? 0.425 7.578 -14.664 1.00 96.31 123 GLU A CA 1
ATOM 993 C C . GLU A 1 123 ? -0.540 6.477 -15.109 1.00 96.31 123 GLU A C 1
ATOM 995 O O . GLU A 1 123 ? -1.539 6.235 -14.431 1.00 96.31 123 GLU A O 1
ATOM 1000 N N . ASN A 1 124 ? -0.196 5.734 -16.164 1.00 94.12 124 ASN A N 1
ATOM 1001 C CA . ASN A 1 124 ? -0.986 4.591 -16.622 1.00 94.12 124 ASN A CA 1
ATOM 1002 C C . ASN A 1 124 ? -1.083 3.492 -15.553 1.00 94.12 124 ASN A C 1
ATOM 1004 O O . ASN A 1 124 ? -2.168 2.979 -15.280 1.00 94.12 124 ASN A O 1
ATOM 1008 N N . ILE A 1 125 ? 0.031 3.153 -14.894 1.00 95.25 125 ILE A N 1
ATOM 1009 C CA . ILE A 1 125 ? 0.021 2.163 -13.808 1.00 95.25 125 ILE A CA 1
ATOM 1010 C C . ILE A 1 125 ? -0.839 2.653 -12.640 1.00 95.25 125 ILE A C 1
ATOM 1012 O O . ILE A 1 125 ? -1.624 1.878 -12.091 1.00 95.25 125 ILE A O 1
ATOM 1016 N N . LYS A 1 126 ? -0.718 3.931 -12.255 1.00 95.50 126 LYS A N 1
ATOM 1017 C CA . LYS A 1 126 ? -1.561 4.523 -11.209 1.00 95.50 126 LYS A CA 1
ATOM 1018 C C . LYS A 1 126 ? -3.033 4.391 -11.579 1.00 95.50 126 LYS A C 1
ATOM 1020 O O . LYS A 1 126 ? -3.775 3.846 -10.774 1.00 95.50 126 LYS A O 1
ATOM 1025 N N . TYR A 1 127 ? -3.427 4.786 -12.787 1.00 92.00 127 TYR A N 1
ATOM 1026 C CA . TYR A 1 127 ? -4.802 4.661 -13.268 1.00 92.00 127 TYR A CA 1
ATOM 1027 C C . TYR A 1 127 ? -5.332 3.220 -13.159 1.00 92.00 127 TYR A C 1
ATOM 1029 O O . TYR A 1 127 ? -6.376 2.992 -12.547 1.00 92.00 127 TYR A O 1
ATOM 1037 N N . ASN A 1 128 ? -4.572 2.233 -13.641 1.00 91.19 128 ASN A N 1
ATOM 1038 C CA . ASN A 1 128 ? -4.963 0.820 -13.561 1.00 91.19 128 ASN A CA 1
ATOM 1039 C C . ASN A 1 128 ? -5.159 0.355 -12.107 1.00 91.19 128 ASN A C 1
ATOM 1041 O O . ASN A 1 128 ? -6.112 -0.354 -11.786 1.00 91.19 128 ASN A O 1
ATOM 1045 N N . LEU A 1 129 ? -4.274 0.782 -11.200 1.00 93.06 129 LEU A N 1
ATOM 1046 C CA . LEU A 1 129 ? -4.376 0.476 -9.773 1.00 93.06 129 LEU A CA 1
ATOM 1047 C C . LEU A 1 129 ? -5.588 1.158 -9.117 1.00 93.06 129 LEU A C 1
ATOM 1049 O O . LEU A 1 129 ? -6.250 0.549 -8.273 1.00 93.06 129 LEU A O 1
ATOM 1053 N N . GLU A 1 130 ? -5.919 2.389 -9.505 1.00 90.94 130 GLU A N 1
ATOM 1054 C CA . GLU A 1 130 ? -7.096 3.100 -8.993 1.00 90.94 130 GLU A CA 1
ATOM 1055 C C . GLU A 1 130 ? -8.400 2.376 -9.330 1.00 90.94 130 GLU A C 1
ATOM 1057 O O . GLU A 1 130 ? -9.277 2.260 -8.468 1.00 90.94 130 GLU A O 1
ATOM 1062 N N . MET A 1 131 ? -8.492 1.809 -10.536 1.00 86.56 131 MET A N 1
ATOM 1063 C CA . MET A 1 131 ? -9.651 1.036 -10.995 1.00 86.56 131 MET A CA 1
ATOM 1064 C C . MET A 1 131 ? -9.916 -0.221 -10.154 1.00 86.56 131 MET A C 1
ATOM 1066 O O . MET A 1 131 ? -11.047 -0.704 -10.106 1.00 86.56 131 MET A O 1
ATOM 1070 N N . VAL A 1 132 ? -8.908 -0.720 -9.430 1.00 88.31 132 VAL A N 1
ATOM 1071 C CA . VAL A 1 132 ? -9.023 -1.853 -8.492 1.00 88.31 132 VAL A CA 1
ATOM 1072 C C . VAL A 1 132 ? -8.896 -1.441 -7.023 1.00 88.31 132 VAL A C 1
ATOM 1074 O O . VAL A 1 132 ? -8.570 -2.256 -6.157 1.00 88.31 132 VAL A O 1
ATOM 1077 N N . ASN A 1 133 ? -9.196 -0.176 -6.711 1.00 90.56 133 ASN A N 1
ATOM 1078 C CA . ASN A 1 133 ? -9.184 0.371 -5.352 1.00 90.56 133 ASN A CA 1
ATOM 1079 C C . ASN A 1 133 ? -7.808 0.260 -4.662 1.00 90.56 133 ASN A C 1
ATOM 1081 O O . ASN A 1 133 ? -7.707 0.059 -3.446 1.00 90.56 133 ASN A O 1
ATOM 1085 N N . MET A 1 134 ? -6.739 0.406 -5.439 1.00 92.81 134 MET A N 1
ATOM 1086 C CA . MET A 1 134 ? -5.366 0.511 -4.957 1.00 92.81 134 MET A CA 1
ATOM 1087 C C . MET A 1 134 ? -4.835 1.934 -5.176 1.00 92.81 134 MET A C 1
ATOM 1089 O O . MET A 1 134 ? -5.396 2.742 -5.917 1.00 92.81 134 MET A O 1
ATOM 1093 N N . ARG A 1 135 ? -3.751 2.278 -4.487 1.00 93.31 135 ARG A N 1
ATOM 1094 C CA . ARG A 1 135 ? -2.994 3.514 -4.697 1.00 93.31 135 ARG A CA 1
ATOM 1095 C C . ARG A 1 135 ? -1.503 3.260 -4.568 1.00 93.31 135 ARG A C 1
ATOM 1097 O O . ARG A 1 135 ? -1.073 2.445 -3.750 1.00 93.31 135 ARG A O 1
ATOM 1104 N N . VAL A 1 136 ? -0.736 4.023 -5.333 1.00 94.69 136 VAL A N 1
ATOM 1105 C CA . VAL A 1 136 ? 0.714 4.137 -5.179 1.00 94.69 136 VAL A CA 1
ATOM 1106 C C . VAL A 1 136 ? 1.003 5.246 -4.177 1.00 94.69 136 VAL A C 1
ATOM 1108 O O . VAL A 1 136 ? 0.429 6.330 -4.275 1.00 94.69 136 VAL A O 1
ATOM 1111 N N . ARG A 1 137 ? 1.900 4.989 -3.230 1.00 92.06 137 ARG A N 1
ATOM 1112 C CA . ARG A 1 137 ? 2.409 5.996 -2.296 1.00 92.06 137 ARG A CA 1
ATOM 1113 C C . ARG A 1 137 ? 3.905 5.833 -2.099 1.00 92.06 137 ARG A C 1
ATOM 1115 O O . ARG A 1 137 ? 4.438 4.743 -2.288 1.00 92.06 137 ARG A O 1
ATOM 1122 N N . GLU A 1 138 ? 4.560 6.902 -1.684 1.00 91.38 138 GLU A N 1
ATOM 1123 C CA . GLU A 1 138 ? 5.939 6.835 -1.216 1.00 91.38 138 GLU A CA 1
ATOM 1124 C C . GLU A 1 138 ? 5.979 6.320 0.233 1.00 91.38 138 GLU A C 1
ATOM 1126 O O . GLU A 1 138 ? 5.161 6.709 1.070 1.00 91.38 138 GLU A O 1
ATOM 1131 N N . ASP A 1 139 ? 6.909 5.412 0.514 1.00 85.69 139 ASP A N 1
ATOM 1132 C CA . ASP A 1 139 ? 7.259 4.932 1.846 1.00 85.69 139 ASP A CA 1
ATOM 1133 C C . ASP A 1 139 ? 8.233 5.928 2.479 1.00 85.69 139 ASP A C 1
ATOM 1135 O O . ASP A 1 139 ? 9.438 5.912 2.221 1.00 85.69 139 ASP A O 1
ATOM 1139 N N . ARG A 1 140 ? 7.690 6.796 3.335 1.00 80.69 140 ARG A N 1
ATOM 1140 C CA . ARG A 1 140 ? 8.434 7.876 3.998 1.00 80.69 140 ARG A CA 1
ATOM 1141 C C . ARG A 1 140 ? 9.362 7.386 5.111 1.00 80.69 140 ARG A C 1
ATOM 1143 O O . ARG A 1 140 ? 10.015 8.195 5.761 1.00 80.69 140 ARG A O 1
ATOM 1150 N N . THR A 1 141 ? 9.426 6.077 5.359 1.00 75.88 141 THR A N 1
ATOM 1151 C CA . THR A 1 141 ? 10.301 5.489 6.386 1.00 75.88 141 THR A CA 1
ATOM 1152 C C . THR A 1 141 ? 11.711 5.183 5.880 1.00 75.88 141 THR A C 1
ATOM 1154 O O . THR A 1 141 ? 12.529 4.639 6.626 1.00 75.88 141 THR A O 1
ATOM 1157 N N . LYS A 1 142 ? 11.997 5.461 4.603 1.00 79.88 142 LYS A N 1
ATOM 1158 C CA . LYS A 1 142 ? 13.262 5.127 3.945 1.00 79.88 142 LYS A CA 1
ATOM 1159 C C . LYS A 1 142 ? 14.050 6.379 3.581 1.00 79.88 142 LYS A C 1
ATOM 1161 O O . LYS A 1 142 ? 13.478 7.377 3.171 1.00 79.88 142 LYS A O 1
ATOM 1166 N N . ASP A 1 143 ? 15.376 6.269 3.664 1.00 80.44 143 ASP A N 1
ATOM 1167 C CA . ASP A 1 143 ? 16.302 7.349 3.286 1.00 80.44 143 ASP A CA 1
ATOM 1168 C C . ASP A 1 143 ? 16.297 7.644 1.778 1.00 80.44 143 ASP A C 1
ATOM 1170 O O . ASP A 1 143 ? 16.691 8.722 1.344 1.00 80.44 143 ASP A O 1
ATOM 1174 N N . LEU A 1 144 ? 15.877 6.669 0.969 1.00 84.00 144 LE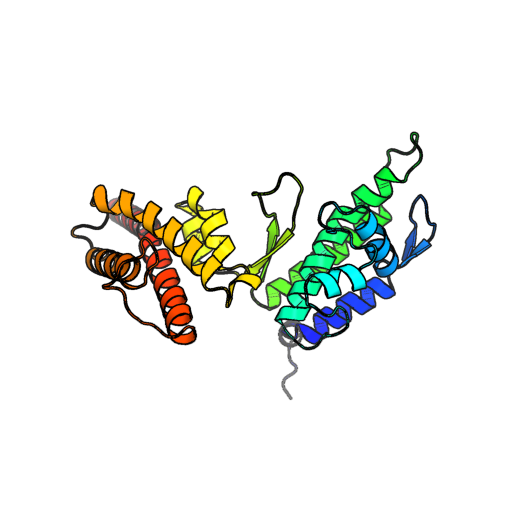U A N 1
ATOM 1175 C CA . LEU A 1 144 ? 15.728 6.802 -0.475 1.00 84.00 144 LEU A CA 1
ATOM 1176 C C . LEU A 1 144 ? 14.255 6.603 -0.854 1.00 84.00 144 LEU A C 1
ATOM 1178 O O . LEU A 1 144 ? 13.570 5.815 -0.195 1.00 84.00 144 LEU A O 1
ATOM 1182 N N . PRO A 1 145 ? 13.765 7.265 -1.920 1.00 88.44 145 PRO A N 1
ATOM 1183 C CA . PRO A 1 145 ? 12.389 7.097 -2.360 1.00 88.44 145 PRO A CA 1
ATOM 1184 C C . PRO A 1 145 ? 12.094 5.633 -2.678 1.00 88.44 145 PRO A C 1
ATOM 1186 O O . PRO A 1 145 ? 12.755 5.005 -3.513 1.00 88.44 145 PRO A O 1
ATOM 1189 N N . LYS A 1 146 ? 11.080 5.092 -2.009 1.00 91.56 146 LYS A N 1
ATOM 1190 C CA . LYS A 1 146 ? 10.535 3.765 -2.271 1.00 91.56 146 LYS A CA 1
ATOM 1191 C C . LYS A 1 146 ? 9.037 3.900 -2.462 1.00 91.56 146 LYS A C 1
ATOM 1193 O O . LYS A 1 146 ? 8.354 4.462 -1.617 1.00 91.56 146 LYS A O 1
ATOM 1198 N N . TYR A 1 147 ? 8.518 3.348 -3.544 1.00 94.06 147 TYR A N 1
ATOM 1199 C CA . TYR A 1 147 ? 7.096 3.393 -3.857 1.00 94.06 147 TYR A CA 1
ATOM 1200 C C . TYR A 1 147 ? 6.453 2.058 -3.508 1.00 94.06 147 TYR A C 1
ATOM 1202 O O . TYR A 1 147 ? 7.022 1.000 -3.773 1.00 94.06 147 TYR A O 1
ATOM 1210 N N . ILE A 1 148 ? 5.286 2.100 -2.879 1.00 93.56 148 ILE A N 1
ATOM 1211 C CA . ILE A 1 148 ? 4.562 0.911 -2.431 1.00 93.56 148 ILE A CA 1
ATOM 1212 C C . ILE A 1 148 ? 3.090 1.008 -2.810 1.00 93.56 148 ILE A C 1
ATOM 1214 O O . ILE A 1 148 ? 2.539 2.105 -2.956 1.00 93.56 148 ILE A O 1
ATOM 1218 N N . ILE A 1 149 ? 2.453 -0.149 -2.971 1.00 94.62 149 ILE A N 1
ATOM 1219 C CA . ILE A 1 149 ? 1.036 -0.235 -3.324 1.00 94.62 149 ILE A CA 1
ATOM 1220 C C . ILE A 1 149 ? 0.218 -0.552 -2.070 1.00 94.62 149 ILE A C 1
ATOM 1222 O O . ILE A 1 149 ? 0.519 -1.470 -1.311 1.00 94.62 149 ILE A O 1
ATOM 1226 N N . SER A 1 150 ? -0.846 0.213 -1.844 1.00 93.12 150 SER A N 1
ATOM 1227 C CA . SER A 1 150 ? -1.766 0.000 -0.723 1.00 93.12 150 SER A CA 1
ATOM 1228 C C . SER A 1 150 ? -3.210 0.098 -1.183 1.00 93.12 150 SER A C 1
ATOM 1230 O O . SER A 1 150 ? -3.519 0.782 -2.159 1.00 93.12 150 SER A O 1
ATOM 1232 N N . LYS A 1 151 ? -4.109 -0.574 -0.470 1.00 93.00 151 LYS A N 1
ATOM 1233 C CA . LYS A 1 151 ? -5.545 -0.450 -0.697 1.00 93.00 151 LYS A CA 1
ATOM 1234 C C . LYS A 1 151 ? -6.025 0.947 -0.287 1.00 93.00 151 LYS A C 1
ATOM 1236 O O . LYS A 1 151 ? -5.562 1.496 0.710 1.00 93.00 151 LYS A O 1
ATOM 1241 N N . ARG A 1 152 ? -6.974 1.509 -1.038 1.00 91.75 152 ARG A N 1
ATOM 1242 C CA . ARG A 1 152 ? -7.706 2.719 -0.633 1.00 91.75 152 ARG A CA 1
ATOM 1243 C C . ARG A 1 152 ? -8.769 2.366 0.402 1.00 91.75 152 ARG A C 1
ATOM 1245 O O . ARG A 1 152 ? -9.512 1.397 0.220 1.00 91.75 152 ARG A O 1
ATOM 1252 N N . ASP A 1 153 ? -8.846 3.160 1.461 1.00 94.00 153 ASP A N 1
ATOM 1253 C CA . ASP A 1 153 ? -9.866 3.037 2.495 1.00 94.00 153 ASP A CA 1
ATOM 1254 C C . ASP A 1 153 ? -10.192 4.432 3.037 1.00 94.00 153 ASP A C 1
ATOM 1256 O O . ASP A 1 153 ? -9.360 5.071 3.677 1.00 94.00 153 ASP A O 1
ATOM 1260 N N . ALA A 1 154 ? -11.408 4.902 2.752 1.00 90.75 154 ALA A N 1
ATOM 1261 C CA . ALA A 1 154 ? -11.837 6.251 3.103 1.00 90.75 154 ALA A CA 1
ATOM 1262 C C . ALA A 1 154 ? -11.894 6.484 4.620 1.00 90.75 154 ALA A C 1
ATOM 1264 O O . ALA A 1 154 ? -11.720 7.613 5.067 1.00 90.75 154 ALA A O 1
ATOM 1265 N N . GLN A 1 155 ? -12.129 5.436 5.421 1.00 91.81 155 GLN A N 1
ATOM 1266 C CA . GLN A 1 155 ? -12.141 5.584 6.876 1.00 91.81 155 GLN A CA 1
ATOM 1267 C C . GLN A 1 155 ? -10.726 5.783 7.405 1.00 91.81 155 GLN A C 1
ATOM 1269 O O . GLN A 1 155 ? -10.506 6.618 8.276 1.00 91.81 155 GLN A O 1
ATOM 1274 N N . VAL A 1 156 ? -9.765 5.045 6.848 1.00 94.00 156 VAL A N 1
ATOM 1275 C CA . VAL A 1 156 ? -8.351 5.247 7.168 1.00 94.00 156 VAL A CA 1
ATOM 1276 C C . VAL A 1 156 ? -7.887 6.627 6.723 1.00 94.00 156 VAL A C 1
ATOM 1278 O O . VAL A 1 156 ? -7.224 7.295 7.504 1.00 94.00 156 VAL A O 1
ATOM 1281 N N . ASP A 1 157 ? -8.260 7.077 5.525 1.00 92.19 157 ASP A N 1
ATOM 1282 C CA . ASP A 1 157 ? -7.883 8.408 5.039 1.00 92.19 157 ASP A CA 1
ATOM 1283 C C . ASP A 1 157 ? -8.418 9.525 5.954 1.00 92.19 157 ASP A C 1
ATOM 1285 O O . ASP A 1 157 ? -7.649 10.401 6.336 1.00 92.19 157 ASP A O 1
ATOM 1289 N N . ALA A 1 158 ? -9.672 9.432 6.412 1.00 90.75 158 ALA A N 1
ATOM 1290 C CA . ALA A 1 158 ? -10.231 10.374 7.388 1.00 90.75 158 ALA A CA 1
ATOM 1291 C C . ALA A 1 158 ? -9.465 10.370 8.726 1.00 90.75 158 ALA A C 1
ATOM 1293 O O . ALA A 1 158 ? -9.103 11.422 9.242 1.00 90.75 158 ALA A O 1
ATOM 1294 N N . VAL A 1 159 ? -9.126 9.188 9.257 1.00 92.75 159 VAL A N 1
ATOM 1295 C CA . VAL A 1 159 ? -8.323 9.095 10.492 1.00 92.75 159 VAL A CA 1
ATOM 1296 C C . VAL A 1 159 ? -6.920 9.672 10.305 1.00 92.75 159 VAL A C 1
ATOM 1298 O O . VAL A 1 159 ? -6.342 10.190 11.250 1.00 92.75 159 VAL A O 1
ATOM 1301 N N . ILE A 1 160 ? -6.339 9.587 9.109 1.00 92.75 160 ILE A N 1
ATOM 1302 C CA . ILE A 1 160 ? -5.022 10.174 8.831 1.00 92.75 160 ILE A CA 1
ATOM 1303 C C . ILE A 1 160 ? -5.074 11.703 8.867 1.00 92.75 160 ILE A C 1
ATOM 1305 O O . ILE A 1 160 ? -4.088 12.326 9.255 1.00 92.75 160 ILE A O 1
ATOM 1309 N N . GLU A 1 161 ? -6.196 12.305 8.477 1.00 89.62 161 GLU A N 1
ATOM 1310 C CA . GLU A 1 161 ? -6.389 13.754 8.557 1.00 89.62 161 GLU A CA 1
ATOM 1311 C C . GLU A 1 161 ? -6.475 14.233 10.015 1.00 89.62 161 GLU A C 1
ATOM 1313 O O . GLU A 1 161 ? -5.856 15.243 10.353 1.00 89.62 161 GLU A O 1
ATOM 1318 N N . SER A 1 162 ? -7.166 13.490 10.890 1.00 86.38 162 SER A N 1
ATOM 1319 C CA . SER A 1 162 ? -7.316 13.834 12.315 1.00 86.38 162 SER A CA 1
ATOM 1320 C C . SER A 1 162 ? -6.170 13.360 13.218 1.00 86.38 162 SER A C 1
ATOM 1322 O O . SER A 1 162 ? -5.840 14.035 14.191 1.00 86.38 162 SER A O 1
ATOM 1324 N N . ALA A 1 163 ? -5.506 12.252 12.881 1.00 88.81 163 ALA A N 1
ATOM 1325 C CA . ALA A 1 163 ? -4.350 11.702 13.596 1.00 88.81 163 ALA A CA 1
ATOM 1326 C C . ALA A 1 163 ? -3.167 11.403 12.642 1.00 88.81 163 ALA A C 1
ATOM 1328 O O . ALA A 1 163 ? -2.832 10.230 12.404 1.00 88.81 163 ALA A O 1
ATOM 1329 N N . PRO A 1 164 ? -2.489 12.437 12.097 1.00 90.50 164 PRO A N 1
ATOM 1330 C CA . PRO A 1 164 ? -1.410 12.274 11.116 1.00 90.50 164 PRO A CA 1
ATOM 1331 C C . PRO A 1 164 ? -0.243 11.401 11.593 1.00 90.50 164 PRO A C 1
ATOM 1333 O O . PRO A 1 164 ? 0.401 10.723 10.790 1.00 90.50 164 PRO A O 1
ATOM 1336 N N . GLU A 1 165 ? 0.023 11.368 12.899 1.00 91.38 165 GLU A N 1
ATOM 1337 C CA . GLU A 1 165 ? 1.051 10.533 13.524 1.00 91.38 165 GLU A CA 1
ATOM 1338 C C . GLU A 1 165 ? 0.818 9.026 13.330 1.00 91.38 165 GLU A C 1
ATOM 1340 O O . GLU A 1 165 ? 1.765 8.238 13.384 1.00 91.38 165 GLU A O 1
ATOM 1345 N N . LEU A 1 166 ? -0.423 8.609 13.057 1.00 92.62 166 LEU A N 1
ATOM 1346 C CA . LEU A 1 166 ? -0.768 7.219 12.764 1.00 92.62 166 LEU A CA 1
ATOM 1347 C C . LEU A 1 166 ? -0.671 6.867 11.276 1.00 92.62 166 LEU A C 1
ATOM 1349 O O . LEU A 1 166 ? -0.828 5.694 10.935 1.00 92.62 166 LEU A O 1
ATOM 1353 N N . SER A 1 167 ? -0.377 7.828 10.395 1.00 92.56 167 SER A N 1
ATOM 1354 C CA . SER A 1 167 ? -0.452 7.650 8.940 1.00 92.56 167 SER A CA 1
ATOM 1355 C C . SER A 1 167 ? 0.301 6.425 8.431 1.00 92.56 167 SER A C 1
ATOM 1357 O O . SER A 1 167 ? -0.314 5.484 7.928 1.00 92.56 167 SER A O 1
ATOM 1359 N N . GLU A 1 168 ? 1.613 6.346 8.657 1.00 91.94 168 GLU A N 1
ATOM 1360 C CA . GLU A 1 168 ? 2.404 5.201 8.187 1.00 91.94 168 GLU A CA 1
ATOM 1361 C C . GLU A 1 168 ? 1.961 3.873 8.819 1.00 91.94 168 GLU A C 1
ATOM 1363 O O . GLU A 1 168 ? 1.988 2.829 8.166 1.00 91.94 168 GLU A O 1
ATOM 1368 N N . THR A 1 169 ? 1.487 3.909 10.068 1.00 94.19 169 THR A N 1
ATOM 1369 C CA . THR A 1 169 ? 0.981 2.729 10.782 1.00 94.19 169 THR A CA 1
ATOM 1370 C C . THR A 1 169 ? -0.286 2.187 10.121 1.00 94.19 169 THR A C 1
ATOM 1372 O O . THR A 1 169 ? -0.362 0.997 9.808 1.00 94.19 169 THR A O 1
ATOM 1375 N N . LEU A 1 170 ? -1.270 3.051 9.864 1.00 95.00 170 LEU A N 1
ATOM 1376 C CA . LEU A 1 170 ? -2.539 2.667 9.246 1.00 95.00 170 LEU A CA 1
ATOM 1377 C C . LEU A 1 170 ? -2.343 2.240 7.789 1.00 95.00 170 LEU A C 1
ATOM 1379 O O . LEU A 1 170 ? -2.867 1.210 7.363 1.00 95.00 170 LEU A O 1
ATOM 1383 N N . LEU A 1 171 ? -1.528 2.984 7.039 1.00 93.88 171 LEU A N 1
ATOM 1384 C CA . LEU A 1 171 ? -1.224 2.678 5.644 1.00 93.88 171 LEU A CA 1
ATOM 1385 C C . LEU A 1 171 ? -0.429 1.380 5.483 1.00 93.88 171 LEU A C 1
ATOM 1387 O O . LEU A 1 171 ? -0.599 0.686 4.483 1.00 93.88 171 LEU A O 1
ATOM 1391 N N . SER A 1 172 ? 0.421 1.033 6.452 1.00 92.94 172 SER A N 1
ATOM 1392 C CA . SER A 1 172 ? 1.121 -0.254 6.484 1.00 92.94 172 SER A CA 1
ATOM 1393 C C . SER A 1 172 ? 0.145 -1.426 6.626 1.00 92.94 172 SER A C 1
ATOM 1395 O O . SER A 1 172 ? 0.346 -2.468 6.005 1.00 92.94 172 SER A O 1
ATOM 1397 N N . TYR A 1 173 ? -0.966 -1.264 7.353 1.00 95.38 173 TYR A N 1
ATOM 1398 C CA . TYR A 1 173 ? -2.003 -2.304 7.415 1.00 95.38 173 TYR A CA 1
ATOM 1399 C C . TYR A 1 173 ? -2.647 -2.578 6.051 1.00 95.38 173 TYR A C 1
ATOM 1401 O O . TYR A 1 173 ? -2.984 -3.717 5.734 1.00 95.38 173 TYR A O 1
ATOM 1409 N N . LEU A 1 174 ? -2.832 -1.519 5.257 1.00 94.31 174 LEU A N 1
ATOM 1410 C CA . LEU A 1 174 ? -3.473 -1.567 3.942 1.00 94.31 174 LEU A CA 1
ATOM 1411 C C . LEU A 1 174 ? -2.516 -1.959 2.809 1.00 94.31 174 LEU A C 1
ATOM 1413 O O . LEU A 1 174 ? -2.952 -2.079 1.662 1.00 94.31 174 LEU A O 1
ATOM 1417 N N . ASP A 1 175 ? -1.231 -2.149 3.101 1.00 92.75 175 ASP A N 1
ATOM 1418 C CA . ASP A 1 175 ? -0.260 -2.692 2.156 1.00 92.75 175 ASP A CA 1
ATOM 1419 C C . ASP A 1 175 ? -0.704 -4.087 1.693 1.00 92.75 175 ASP A C 1
ATOM 1421 O O . ASP A 1 175 ? -1.015 -4.961 2.511 1.00 92.75 175 ASP A O 1
ATOM 1425 N N . PHE A 1 176 ? -0.740 -4.316 0.378 1.00 89.88 176 PHE A N 1
ATOM 1426 C CA . PHE A 1 176 ? -1.250 -5.577 -0.167 1.00 89.88 176 PHE A CA 1
ATOM 1427 C C . PHE A 1 176 ? -0.439 -6.792 0.310 1.00 89.88 176 PHE A C 1
ATOM 1429 O O . PHE A 1 176 ? -1.000 -7.879 0.457 1.00 89.88 176 PHE A O 1
ATOM 1436 N N . ARG A 1 177 ? 0.852 -6.602 0.613 1.00 89.12 177 ARG A N 1
ATOM 1437 C CA . ARG A 1 177 ? 1.759 -7.648 1.110 1.00 89.12 177 ARG A CA 1
ATOM 1438 C C . ARG A 1 177 ? 1.384 -8.115 2.510 1.00 89.12 177 ARG A C 1
ATOM 1440 O O . ARG A 1 177 ? 1.606 -9.270 2.858 1.00 89.12 177 ARG A O 1
ATOM 1447 N N . ASN A 1 178 ? 0.761 -7.237 3.292 1.00 90.88 178 ASN A N 1
ATOM 1448 C CA . ASN A 1 178 ? 0.374 -7.514 4.669 1.00 90.88 178 ASN A CA 1
ATOM 1449 C C . ASN A 1 178 ? -1.014 -8.164 4.777 1.00 90.88 178 ASN A C 1
ATOM 1451 O O . ASN A 1 178 ? -1.461 -8.463 5.887 1.00 90.8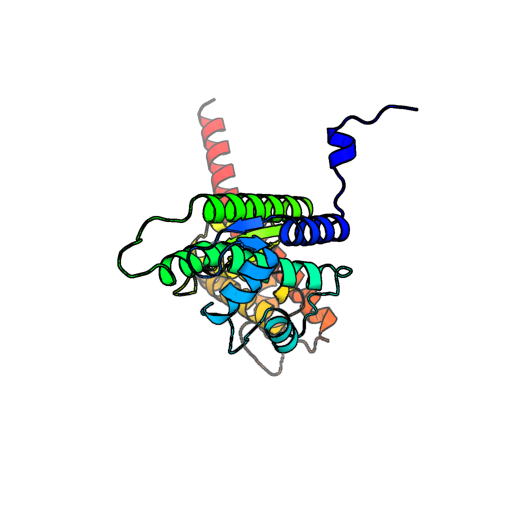8 178 ASN A O 1
ATOM 1455 N N . ARG A 1 179 ? -1.691 -8.443 3.647 1.00 86.81 179 ARG A N 1
ATOM 1456 C CA . ARG A 1 179 ? -3.044 -9.032 3.605 1.00 86.81 179 ARG A CA 1
ATOM 1457 C C . ARG A 1 179 ? -3.166 -10.302 4.450 1.00 86.81 179 ARG A C 1
ATOM 1459 O O . ARG A 1 179 ? -4.153 -10.433 5.169 1.00 86.81 179 ARG A O 1
ATOM 1466 N N . ASP A 1 180 ? -2.158 -11.173 4.423 1.00 87.25 180 ASP A N 1
ATOM 1467 C CA . ASP A 1 180 ? -2.134 -12.441 5.170 1.00 87.25 180 ASP A CA 1
ATOM 1468 C C . ASP A 1 180 ? -0.950 -12.554 6.155 1.00 87.25 180 ASP A C 1
ATOM 1470 O O . ASP A 1 180 ? -0.705 -13.619 6.740 1.00 87.25 180 ASP A O 1
ATOM 1474 N N . ASP A 1 181 ? -0.226 -11.451 6.380 1.00 90.75 181 ASP A N 1
ATOM 1475 C CA . ASP A 1 181 ? 0.892 -11.393 7.323 1.00 90.75 181 ASP A CA 1
ATOM 1476 C C . ASP A 1 181 ? 0.393 -11.088 8.745 1.00 90.75 181 ASP A C 1
ATOM 1478 O O . ASP A 1 181 ? 0.153 -9.946 9.143 1.00 90.75 181 ASP A O 1
ATOM 1482 N N . GLU A 1 182 ? 0.259 -12.146 9.545 1.00 91.69 182 GLU A N 1
ATOM 1483 C CA . GLU A 1 182 ? -0.133 -12.055 10.954 1.00 91.69 182 GLU A CA 1
ATOM 1484 C C . GLU A 1 182 ? 0.809 -11.160 11.773 1.00 91.69 182 GLU A C 1
ATOM 1486 O O . GLU A 1 182 ? 0.348 -10.418 12.643 1.00 91.69 182 GLU A O 1
ATOM 1491 N N . LYS A 1 183 ? 2.120 -11.221 11.514 1.00 92.06 183 LYS A N 1
ATOM 1492 C CA . LYS A 1 183 ? 3.122 -10.487 12.289 1.00 92.06 183 LYS A CA 1
ATOM 1493 C C . LYS A 1 183 ? 3.042 -8.997 11.977 1.00 92.06 183 LYS A C 1
ATOM 1495 O O . LYS A 1 183 ? 3.054 -8.195 12.912 1.00 92.06 183 LYS A O 1
ATOM 1500 N N . ALA A 1 184 ? 2.909 -8.638 10.701 1.00 93.06 184 ALA A N 1
ATOM 1501 C CA . ALA A 1 184 ? 2.717 -7.254 10.279 1.00 93.06 184 ALA A CA 1
ATOM 1502 C C . ALA A 1 184 ? 1.413 -6.675 10.850 1.00 93.06 184 ALA A C 1
ATOM 1504 O O . ALA A 1 184 ? 1.432 -5.626 11.497 1.00 93.06 184 ALA A O 1
ATOM 1505 N N . LYS A 1 185 ? 0.295 -7.408 10.730 1.00 95.00 185 LYS A N 1
ATOM 1506 C CA . LYS A 1 185 ? -0.996 -6.992 11.304 1.00 95.00 185 LYS A CA 1
ATOM 1507 C C . LYS A 1 185 ? -0.932 -6.818 12.820 1.00 95.00 185 LYS A C 1
ATOM 1509 O O . LYS A 1 185 ? -1.422 -5.817 13.338 1.00 95.00 185 LYS A O 1
ATOM 1514 N N . LYS A 1 186 ? -0.304 -7.756 13.540 1.00 94.44 186 LYS A N 1
ATOM 1515 C CA . LYS A 1 186 ? -0.101 -7.661 14.997 1.00 94.44 186 LYS A CA 1
ATOM 1516 C C . LYS A 1 186 ? 0.714 -6.422 15.368 1.00 94.44 186 LYS A C 1
ATOM 1518 O O . LYS A 1 186 ? 0.342 -5.729 16.311 1.00 94.44 186 LYS A O 1
ATOM 1523 N N . ALA A 1 187 ? 1.794 -6.133 14.641 1.00 94.19 187 ALA A N 1
ATOM 1524 C CA . ALA A 1 187 ? 2.637 -4.968 14.901 1.00 94.19 187 ALA A CA 1
ATOM 1525 C C . ALA A 1 187 ? 1.860 -3.651 14.748 1.00 94.19 187 ALA A C 1
ATOM 1527 O O . ALA A 1 187 ? 1.926 -2.801 15.634 1.00 94.19 187 ALA A O 1
ATOM 1528 N N . VAL A 1 188 ? 1.063 -3.520 13.683 1.00 95.62 188 VAL A N 1
ATOM 1529 C CA . VAL A 1 188 ? 0.208 -2.344 13.472 1.00 95.62 188 VAL A CA 1
ATOM 1530 C C . VAL A 1 188 ? -0.862 -2.221 14.559 1.00 95.62 188 VAL A C 1
ATOM 1532 O O . VAL A 1 188 ? -1.010 -1.159 15.159 1.00 95.62 188 VAL A O 1
ATOM 1535 N N . LEU A 1 189 ? -1.580 -3.305 14.871 1.00 96.69 189 LEU A N 1
ATOM 1536 C CA . LEU A 1 189 ? -2.609 -3.282 15.917 1.00 96.69 189 LEU A CA 1
ATOM 1537 C C . LEU A 1 189 ? -2.036 -2.929 17.289 1.00 96.69 189 LEU A C 1
ATOM 1539 O O . LEU A 1 189 ? -2.702 -2.257 18.070 1.00 96.69 189 LEU A O 1
ATOM 1543 N N . LYS A 1 190 ? -0.803 -3.352 17.580 1.00 95.50 190 LYS A N 1
ATOM 1544 C CA . LYS A 1 190 ? -0.105 -2.954 18.801 1.00 95.50 190 LYS A CA 1
ATOM 1545 C C . LYS A 1 190 ? 0.153 -1.446 18.826 1.00 95.50 190 LYS A C 1
ATOM 1547 O O . LYS A 1 190 ? -0.169 -0.818 19.826 1.00 95.50 190 LYS A O 1
ATOM 1552 N N . ALA A 1 191 ? 0.673 -0.871 17.741 1.00 94.75 191 ALA A N 1
ATOM 1553 C CA . ALA A 1 191 ? 0.914 0.570 17.653 1.00 94.75 191 ALA A CA 1
ATOM 1554 C C . ALA A 1 191 ? -0.384 1.383 17.824 1.00 94.75 191 ALA A C 1
ATOM 1556 O O . ALA A 1 191 ? -0.411 2.348 18.584 1.00 94.75 191 ALA A O 1
ATOM 1557 N N . ILE A 1 192 ? -1.485 0.936 17.208 1.00 95.44 192 ILE A N 1
ATOM 1558 C CA . ILE A 1 192 ? -2.814 1.539 17.399 1.00 95.44 192 ILE A CA 1
ATOM 1559 C C . ILE A 1 192 ? -3.273 1.414 18.858 1.00 95.44 192 ILE A C 1
ATOM 1561 O O . ILE A 1 192 ? -3.791 2.368 19.431 1.00 95.44 192 ILE A O 1
ATOM 1565 N N . ALA A 1 193 ? -3.083 0.251 19.484 1.00 94.62 193 ALA A N 1
ATOM 1566 C CA . ALA A 1 193 ? -3.475 0.043 20.873 1.00 94.62 193 ALA A CA 1
ATOM 1567 C C . ALA A 1 193 ? -2.682 0.929 21.845 1.00 94.62 193 ALA A C 1
ATOM 1569 O O . ALA A 1 193 ? -3.257 1.468 22.789 1.00 94.62 193 ALA A O 1
ATOM 1570 N N . ASP A 1 194 ? -1.380 1.092 21.608 1.00 93.12 194 ASP A N 1
ATOM 1571 C CA . ASP A 1 194 ? -0.516 1.952 22.415 1.00 93.12 194 ASP A CA 1
ATOM 1572 C C . ASP A 1 194 ? -0.899 3.435 22.251 1.00 93.12 194 ASP A C 1
ATOM 1574 O O . ASP A 1 194 ? -0.911 4.171 23.236 1.00 93.12 194 ASP A O 1
ATOM 1578 N N . TYR A 1 195 ? -1.323 3.851 21.054 1.00 92.75 195 TYR A N 1
ATOM 1579 C CA . TYR A 1 195 ? -1.906 5.176 20.822 1.00 92.75 195 TYR A CA 1
ATOM 1580 C C . TYR A 1 195 ? -3.236 5.376 21.571 1.00 92.75 195 TYR A C 1
ATOM 1582 O O . TYR A 1 195 ? -3.411 6.340 22.321 1.00 92.75 195 TYR A O 1
ATOM 1590 N N . LEU A 1 196 ? -4.171 4.430 21.426 1.00 92.62 196 LEU A N 1
ATOM 1591 C CA . LEU A 1 196 ? -5.484 4.477 22.079 1.00 92.62 196 LEU A CA 1
ATOM 1592 C C . LEU A 1 196 ? -5.387 4.424 23.611 1.00 92.62 196 LEU A C 1
ATOM 1594 O O . LEU A 1 196 ? -6.275 4.929 24.298 1.00 92.62 196 LEU A O 1
ATOM 1598 N N . GLU A 1 197 ? -4.331 3.822 24.169 1.00 91.88 197 GLU A N 1
ATOM 1599 C CA . GLU A 1 197 ? -4.109 3.736 25.619 1.00 91.88 197 GLU A CA 1
ATOM 1600 C C . GLU A 1 197 ? -4.038 5.131 26.241 1.00 91.88 197 GLU A C 1
ATOM 1602 O O . GLU A 1 197 ? -4.606 5.353 27.312 1.00 91.88 197 GLU A O 1
ATOM 1607 N N . GLN A 1 198 ? -3.385 6.076 25.562 1.00 87.94 198 GLN A N 1
ATOM 1608 C CA . GLN A 1 198 ? -3.266 7.446 26.046 1.00 87.94 198 GLN A CA 1
ATOM 1609 C C . GLN A 1 198 ? -4.642 8.121 26.107 1.00 87.94 198 GLN A C 1
ATOM 1611 O O . GLN A 1 198 ? -5.072 8.562 27.172 1.00 87.94 198 GLN A O 1
ATOM 1616 N N . LYS A 1 199 ? -5.401 8.066 25.006 1.00 86.50 199 LYS A N 1
ATOM 1617 C CA . LYS A 1 199 ? -6.770 8.608 24.921 1.00 86.50 199 LYS A CA 1
ATOM 1618 C C . LYS A 1 199 ? -7.715 7.952 25.941 1.00 86.50 199 LYS A C 1
ATOM 1620 O O . LYS A 1 199 ? -8.586 8.604 26.521 1.00 86.50 199 LYS A O 1
ATOM 1625 N N . ARG A 1 200 ? -7.543 6.652 26.211 1.00 86.38 200 ARG A N 1
ATOM 1626 C CA . ARG A 1 200 ? -8.309 5.930 27.239 1.00 86.38 200 ARG A CA 1
ATOM 1627 C C . ARG A 1 200 ? -7.984 6.422 28.651 1.00 86.38 200 ARG A C 1
ATOM 1629 O O . ARG A 1 200 ? -8.913 6.628 29.435 1.00 86.38 200 ARG A O 1
ATOM 1636 N N . LYS A 1 201 ? -6.705 6.626 28.985 1.00 88.62 201 LYS A N 1
ATOM 1637 C CA . LYS A 1 201 ? -6.273 7.165 30.292 1.00 88.62 201 LYS A CA 1
ATOM 1638 C C . LYS A 1 201 ? -6.802 8.575 30.533 1.00 88.62 201 LYS A C 1
ATOM 1640 O O . LYS A 1 201 ? -7.278 8.860 31.632 1.00 88.62 201 LYS A O 1
ATOM 1645 N N . ASP A 1 202 ? -6.834 9.382 29.480 1.00 87.50 202 ASP A N 1
ATOM 1646 C CA . ASP A 1 202 ? -7.381 10.741 29.490 1.00 87.50 202 ASP A CA 1
ATOM 1647 C C . ASP A 1 202 ? -8.923 10.759 29.502 1.00 87.50 202 ASP A C 1
ATOM 1649 O O . ASP A 1 202 ? -9.552 11.815 29.499 1.00 87.50 202 ASP A O 1
ATOM 1653 N N . LYS A 1 203 ? -9.556 9.577 29.586 1.00 83.31 203 LYS A N 1
ATOM 1654 C CA . LYS A 1 203 ? -11.009 9.369 29.660 1.00 83.31 203 LYS A CA 1
ATOM 1655 C C . LYS A 1 203 ? -11.772 9.937 28.458 1.00 83.31 203 LYS A C 1
ATOM 1657 O O . LYS A 1 203 ? -12.979 10.136 28.571 1.00 83.31 203 LYS A O 1
ATOM 1662 N N . CYS A 1 204 ? -11.128 10.092 27.297 1.00 83.25 204 CYS A N 1
ATOM 1663 C CA . CYS A 1 204 ? -11.732 10.653 26.079 1.00 83.25 204 CYS A CA 1
ATOM 1664 C C . CYS A 1 204 ? -13.004 9.918 25.615 1.00 83.25 204 CYS A C 1
ATOM 1666 O O . CYS A 1 204 ? -13.853 10.509 24.947 1.00 83.25 204 CYS A O 1
ATOM 1668 N N . TYR A 1 205 ? -13.137 8.634 25.963 1.00 86.75 205 TYR A N 1
ATOM 1669 C CA . TYR A 1 205 ? -14.277 7.787 25.597 1.00 86.75 205 TYR A CA 1
ATOM 1670 C C . TYR A 1 205 ? -15.217 7.484 26.770 1.00 86.75 205 TYR A C 1
ATOM 1672 O O . TYR A 1 205 ? -16.257 6.860 26.583 1.00 86.75 205 TYR A O 1
ATOM 1680 N N . LYS A 1 206 ? -14.870 7.877 28.001 1.00 87.38 206 LYS A N 1
ATOM 1681 C CA . LYS A 1 206 ? -15.659 7.497 29.175 1.00 87.38 206 LYS A CA 1
ATOM 1682 C C . LYS A 1 206 ? -16.960 8.295 29.205 1.00 87.38 206 LYS A C 1
ATOM 1684 O O . LYS A 1 206 ? -16.936 9.518 29.194 1.00 87.38 206 LYS A O 1
ATOM 1689 N N . GLY A 1 207 ? -18.089 7.596 29.315 1.00 83.94 207 GLY A N 1
ATOM 1690 C CA . GLY A 1 207 ? -19.413 8.227 29.340 1.00 83.94 207 GLY A CA 1
ATOM 1691 C C . GLY A 1 207 ? -19.925 8.672 27.967 1.00 83.94 207 GLY A C 1
ATOM 1692 O O . GLY A 1 207 ? -20.983 9.288 27.904 1.00 83.94 207 GLY A O 1
ATOM 1693 N N . THR A 1 208 ? -19.214 8.341 26.885 1.00 86.44 208 THR A N 1
ATOM 1694 C CA . THR A 1 208 ? -19.695 8.513 25.510 1.00 86.44 208 THR A CA 1
ATOM 1695 C C . THR A 1 208 ? -20.239 7.190 24.965 1.00 86.44 208 THR A C 1
ATOM 1697 O O . THR A 1 208 ? -20.013 6.119 25.541 1.00 86.44 208 THR A O 1
ATOM 1700 N N . GLU A 1 209 ? -20.921 7.240 23.822 1.00 86.44 209 GLU A N 1
ATOM 1701 C CA . GLU A 1 209 ? -21.379 6.047 23.093 1.00 86.44 209 GLU A CA 1
ATOM 1702 C C . GLU A 1 209 ? -20.227 5.101 22.685 1.00 86.44 209 GLU A C 1
ATOM 1704 O O . GLU A 1 209 ? -20.422 3.893 22.554 1.00 86.44 209 GLU A O 1
ATOM 1709 N N . TYR A 1 210 ? -18.997 5.619 22.603 1.00 89.69 210 TYR A N 1
ATOM 1710 C CA . TYR A 1 210 ? -17.792 4.867 22.241 1.00 89.69 210 TYR A CA 1
ATOM 1711 C C . TYR A 1 210 ? -17.163 4.084 23.402 1.00 89.69 210 TYR A C 1
ATOM 1713 O O . TYR A 1 210 ? -16.253 3.280 23.179 1.00 89.69 210 TYR A O 1
ATOM 1721 N N . ASN A 1 211 ? -17.631 4.270 24.643 1.00 89.44 211 ASN A N 1
ATOM 1722 C CA . ASN A 1 211 ? -17.034 3.639 25.824 1.00 89.44 211 ASN A CA 1
ATOM 1723 C C . ASN A 1 211 ? -16.995 2.105 25.715 1.00 89.44 211 ASN A C 1
ATOM 1725 O O . ASN A 1 211 ? -15.968 1.482 25.975 1.00 89.44 211 ASN A O 1
ATOM 1729 N N . SER A 1 212 ? -18.107 1.487 25.302 1.00 92.31 212 SER A N 1
ATOM 1730 C CA . SER A 1 212 ? -18.191 0.024 25.188 1.00 92.31 212 SER A CA 1
ATOM 1731 C C . SER A 1 212 ? -17.270 -0.522 24.096 1.00 92.31 212 SER A C 1
ATOM 1733 O O . SER A 1 212 ? -16.627 -1.551 24.299 1.00 92.31 212 SER A O 1
ATOM 1735 N N . LEU A 1 213 ? -17.164 0.182 22.964 1.00 93.75 213 LEU A N 1
ATOM 1736 C CA . LEU A 1 213 ? -16.267 -0.194 21.875 1.00 93.75 213 LEU A CA 1
ATOM 1737 C C . LEU A 1 213 ? -14.802 -0.150 22.324 1.00 93.75 213 LEU A C 1
ATOM 1739 O O . LEU A 1 213 ? -14.062 -1.102 22.079 1.00 93.75 213 LEU A O 1
ATOM 1743 N N . CYS A 1 214 ? -14.409 0.917 23.024 1.00 93.50 214 CYS A N 1
ATOM 1744 C CA . CYS A 1 214 ? -13.068 1.064 23.580 1.00 93.50 214 CYS A CA 1
ATOM 1745 C C . CYS A 1 214 ? -12.727 -0.094 24.532 1.00 93.50 214 CYS A C 1
ATOM 1747 O O . CYS A 1 214 ? -11.725 -0.780 24.333 1.00 93.50 214 CYS A O 1
ATOM 1749 N N . GLU A 1 215 ? -13.588 -0.399 25.507 1.00 93.62 215 GLU A N 1
ATOM 1750 C CA . GLU A 1 215 ? -13.337 -1.499 26.450 1.00 93.62 215 GLU A CA 1
ATOM 1751 C C . GLU A 1 215 ? -13.266 -2.872 25.757 1.00 93.62 215 GLU A C 1
ATOM 1753 O O . GLU A 1 215 ? -12.384 -3.678 26.066 1.00 93.62 215 GLU A O 1
ATOM 1758 N N . ASN A 1 216 ? -14.119 -3.120 24.757 1.00 94.44 216 ASN A N 1
ATOM 1759 C CA . ASN A 1 216 ? -14.065 -4.347 23.959 1.00 94.44 216 ASN A CA 1
ATOM 1760 C C . ASN A 1 216 ? -12.754 -4.466 23.165 1.00 94.44 216 ASN A C 1
ATOM 1762 O O . ASN A 1 216 ? -12.151 -5.540 23.135 1.00 94.44 216 ASN A O 1
ATOM 1766 N N . LEU A 1 217 ? -12.277 -3.375 22.556 1.00 95.38 217 LEU A N 1
ATOM 1767 C CA . LEU A 1 217 ? -10.994 -3.351 21.848 1.00 95.38 217 LEU A CA 1
ATOM 1768 C C . LEU A 1 217 ? -9.827 -3.669 22.787 1.00 95.38 217 LEU A C 1
ATOM 1770 O O . LEU A 1 217 ? -9.007 -4.527 22.463 1.00 95.38 217 LEU A O 1
ATOM 1774 N N . PHE A 1 218 ? -9.777 -3.066 23.978 1.00 93.38 218 PHE A N 1
ATOM 1775 C CA . PHE A 1 218 ? -8.730 -3.369 24.961 1.00 93.38 218 PHE A CA 1
ATOM 1776 C C . PHE A 1 218 ? -8.792 -4.810 25.472 1.00 93.38 218 PHE A C 1
ATOM 1778 O O . PHE A 1 218 ? -7.745 -5.437 25.663 1.00 93.38 218 PHE A O 1
ATOM 1785 N N . ALA A 1 219 ? -9.989 -5.379 25.625 1.00 91.69 219 ALA A N 1
ATOM 1786 C CA . ALA A 1 219 ? -10.133 -6.800 25.918 1.00 91.69 219 ALA A CA 1
ATOM 1787 C C . ALA A 1 219 ? -9.533 -7.669 24.798 1.00 91.69 219 ALA A C 1
ATOM 1789 O O . ALA A 1 219 ? -8.807 -8.622 25.090 1.00 91.69 219 ALA A O 1
ATOM 1790 N N . VAL A 1 220 ? -9.763 -7.331 23.524 1.00 93.44 220 VAL A N 1
ATOM 1791 C CA . VAL A 1 220 ? -9.168 -8.052 22.386 1.00 93.44 220 VAL A CA 1
ATOM 1792 C C . VAL A 1 220 ? -7.650 -7.870 22.341 1.00 93.44 220 VAL A C 1
ATOM 1794 O O . VAL A 1 220 ? -6.929 -8.861 22.227 1.00 93.44 220 VAL A O 1
ATOM 1797 N N . PHE A 1 221 ? -7.135 -6.648 22.498 1.00 93.44 221 PHE A N 1
ATOM 1798 C CA . PHE A 1 221 ? -5.694 -6.371 22.481 1.00 93.44 221 PHE A CA 1
ATOM 1799 C C . PHE A 1 221 ? -4.911 -7.191 23.517 1.00 93.44 221 PHE A C 1
ATOM 1801 O O . PHE A 1 221 ? -3.795 -7.647 23.243 1.00 93.44 221 PHE A O 1
ATOM 1808 N N . ASN A 1 222 ? -5.514 -7.418 24.684 1.00 88.31 222 ASN A N 1
ATOM 1809 C CA . ASN A 1 222 ? -4.908 -8.180 25.771 1.00 88.31 222 ASN A CA 1
ATOM 1810 C C . ASN A 1 222 ? -5.044 -9.699 25.572 1.00 88.31 222 ASN A C 1
ATOM 1812 O O . ASN A 1 222 ? -4.073 -10.438 25.762 1.00 88.31 222 ASN A O 1
ATOM 1816 N N . ASN A 1 223 ? -6.226 -10.170 25.162 1.00 89.25 223 ASN A N 1
ATOM 1817 C CA . ASN A 1 223 ? -6.526 -11.602 25.082 1.00 89.25 223 ASN A CA 1
ATOM 1818 C C . ASN A 1 223 ? -6.092 -12.260 23.761 1.00 89.25 223 ASN A C 1
ATOM 1820 O O . ASN A 1 223 ? -5.871 -13.468 23.736 1.00 89.25 223 ASN A O 1
ATOM 1824 N N . ALA A 1 224 ? -5.921 -11.493 22.680 1.00 86.75 224 ALA A N 1
ATOM 1825 C CA . ALA A 1 224 ? -5.467 -11.983 21.372 1.00 86.75 224 ALA A CA 1
ATOM 1826 C C . ALA A 1 224 ? -3.942 -11.875 21.163 1.00 86.75 224 ALA A C 1
ATOM 1828 O O . ALA A 1 224 ? -3.463 -11.911 20.025 1.00 86.75 224 ALA A O 1
ATOM 1829 N N . SER A 1 225 ? -3.182 -11.709 22.251 1.00 82.44 225 SER A N 1
ATOM 1830 C CA . SER A 1 225 ? -1.716 -11.609 22.238 1.00 82.44 225 SER A CA 1
ATOM 1831 C C . SER A 1 225 ? -1.165 -10.460 21.391 1.00 82.44 225 SER A C 1
ATOM 1833 O O . SER A 1 225 ? -0.081 -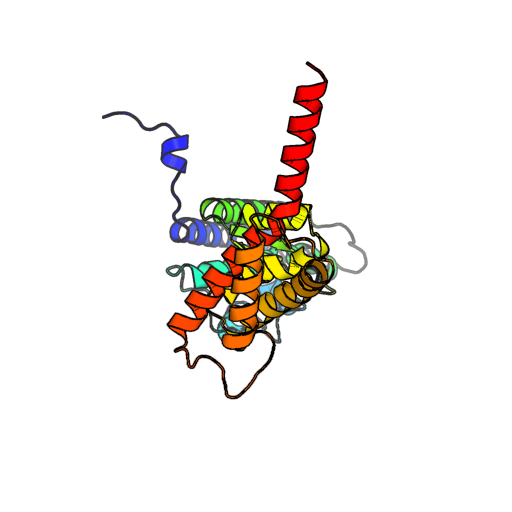10.590 20.823 1.00 82.44 225 SER A O 1
ATOM 1835 N N . ILE A 1 226 ? -1.901 -9.352 21.257 1.00 85.69 226 ILE A N 1
ATOM 1836 C CA . ILE A 1 226 ? -1.483 -8.220 20.415 1.00 85.69 226 ILE A CA 1
ATOM 1837 C C . ILE A 1 226 ? -0.450 -7.362 21.155 1.00 85.69 226 ILE A C 1
ATOM 1839 O O . ILE A 1 226 ? 0.610 -7.070 20.603 1.00 85.69 226 ILE A O 1
ATOM 1843 N N . ARG A 1 227 ? -0.722 -7.000 22.416 1.00 78.88 227 ARG A N 1
ATOM 1844 C CA . ARG A 1 227 ? 0.156 -6.108 23.200 1.00 78.88 227 ARG A CA 1
ATOM 1845 C C . ARG A 1 227 ? 1.222 -6.831 24.009 1.00 78.88 227 ARG A C 1
ATOM 1847 O O . ARG A 1 227 ? 2.386 -6.435 24.000 1.00 78.88 227 ARG A O 1
ATOM 1854 N N . HIS A 1 228 ? 0.820 -7.896 24.689 1.00 75.00 228 HIS A N 1
ATOM 1855 C CA . HIS A 1 228 ? 1.674 -8.711 25.551 1.00 75.00 228 HIS A CA 1
ATOM 1856 C C . HIS A 1 228 ? 1.442 -10.186 25.238 1.00 75.00 228 HIS A C 1
ATOM 1858 O O . HIS A 1 228 ? 0.426 -10.519 24.636 1.00 75.00 228 HIS A O 1
ATOM 1864 N N . GLU A 1 229 ? 2.352 -11.071 25.638 1.00 72.50 229 GLU A N 1
ATOM 1865 C CA . GLU A 1 229 ? 2.161 -12.526 25.585 1.00 72.50 229 GLU A CA 1
ATOM 1866 C C . GLU A 1 229 ? 2.030 -13.065 27.011 1.00 72.50 229 GLU A C 1
ATOM 1868 O O . GLU A 1 229 ? 2.841 -12.739 27.876 1.00 72.50 229 GLU A O 1
ATOM 1873 N N . ASN A 1 230 ? 0.979 -13.839 27.282 1.00 72.62 230 ASN A N 1
ATOM 1874 C CA . ASN A 1 230 ? 0.749 -14.471 28.579 1.00 72.62 230 ASN A CA 1
ATOM 1875 C C . ASN A 1 230 ? -0.063 -15.771 28.434 1.00 72.62 230 ASN A C 1
ATOM 1877 O O . ASN A 1 230 ? -0.666 -16.048 27.397 1.00 72.62 230 ASN A O 1
ATOM 1881 N N . SER A 1 231 ? -0.076 -16.585 29.490 1.00 65.94 231 SER A N 1
ATOM 1882 C CA . SER A 1 231 ? -0.673 -17.927 29.484 1.00 65.94 231 SER A CA 1
ATOM 1883 C C . SER A 1 231 ? -2.206 -17.958 29.414 1.00 65.94 231 SER A C 1
ATOM 1885 O O . SER A 1 231 ? -2.764 -19.022 29.148 1.00 65.94 231 SER A O 1
ATOM 1887 N N . GLN A 1 232 ? -2.893 -16.829 29.624 1.00 74.75 232 GLN A N 1
ATOM 1888 C CA . GLN A 1 232 ? -4.361 -16.738 29.642 1.00 74.75 232 GLN A CA 1
ATOM 1889 C C . GLN A 1 232 ? -4.970 -16.340 28.286 1.00 74.75 232 GLN A C 1
ATOM 1891 O O . GLN A 1 232 ? -6.175 -16.123 28.177 1.00 74.75 232 GLN A O 1
ATOM 1896 N N . GLN A 1 233 ? -4.152 -16.255 27.238 1.00 82.94 233 GLN A N 1
ATOM 1897 C CA . GLN A 1 233 ? -4.573 -15.781 25.922 1.00 82.94 233 GLN A CA 1
ATOM 1898 C C . GLN A 1 233 ? -5.383 -16.796 25.121 1.00 82.94 233 GLN A C 1
ATOM 1900 O O . GLN A 1 233 ? -5.254 -18.016 25.267 1.00 82.94 233 GLN A O 1
ATOM 1905 N N . TRP A 1 234 ? -6.211 -16.274 24.216 1.00 85.38 234 TRP A N 1
ATOM 1906 C CA . TRP A 1 234 ? -7.028 -17.081 23.326 1.00 85.38 234 TRP A CA 1
ATOM 1907 C C . TRP A 1 234 ? -6.153 -17.902 22.380 1.00 85.38 234 TRP A C 1
ATOM 1909 O O . TRP A 1 234 ? -5.386 -17.379 21.569 1.00 85.38 234 TRP A O 1
ATOM 1919 N N . LYS A 1 235 ? -6.327 -19.224 22.421 1.00 83.75 235 LYS A N 1
ATOM 1920 C CA . LYS A 1 235 ? -5.673 -20.151 21.493 1.00 83.75 235 LYS A CA 1
ATOM 1921 C C . LYS A 1 235 ? -6.421 -20.174 20.162 1.00 83.75 235 LYS A C 1
ATOM 1923 O O . LYS A 1 235 ? -7.222 -21.064 19.893 1.00 83.75 235 LYS A O 1
ATOM 1928 N N . LEU A 1 236 ? -6.166 -19.168 19.330 1.00 84.88 236 LEU A N 1
ATOM 1929 C CA . LEU A 1 236 ? -6.791 -19.031 18.014 1.00 84.88 236 LEU A CA 1
ATOM 1930 C C . LEU A 1 236 ? -5.950 -19.691 16.921 1.00 84.88 236 LEU A C 1
ATOM 1932 O O . LEU A 1 236 ? -4.739 -19.468 16.842 1.00 84.88 236 LEU A O 1
ATOM 1936 N N . ARG A 1 237 ? -6.609 -20.439 16.026 1.00 88.88 237 ARG A N 1
ATOM 1937 C CA . ARG A 1 237 ? -6.009 -20.897 14.760 1.00 88.88 237 ARG A CA 1
ATOM 1938 C C . ARG A 1 237 ? -5.719 -19.694 13.854 1.00 88.88 237 ARG A C 1
ATOM 1940 O O . ARG A 1 237 ? -6.482 -18.727 13.869 1.00 88.88 237 ARG A O 1
ATOM 1947 N N . LYS A 1 238 ? -4.674 -19.780 13.022 1.00 86.75 238 LYS A N 1
ATOM 1948 C CA . LYS A 1 238 ? -4.206 -18.670 12.164 1.00 86.75 238 LYS A CA 1
ATOM 1949 C C . LYS A 1 238 ? -5.323 -17.985 11.348 1.00 86.75 238 LYS A C 1
ATOM 1951 O O . LYS A 1 238 ? -5.452 -16.772 11.485 1.00 86.75 238 LYS A O 1
ATOM 1956 N N . PRO A 1 239 ? -6.200 -18.691 10.601 1.00 89.94 239 PRO A N 1
ATOM 1957 C CA . PRO A 1 239 ? -7.246 -18.020 9.814 1.00 89.94 239 PRO A CA 1
ATOM 1958 C C . PRO A 1 239 ? -8.231 -17.214 10.672 1.00 89.94 239 PRO A C 1
ATOM 1960 O O . PRO A 1 239 ? -8.626 -16.106 10.322 1.00 89.94 239 PRO A O 1
ATOM 1963 N N . MET A 1 240 ? -8.597 -17.752 11.839 1.00 90.75 240 MET A N 1
ATOM 1964 C CA . MET A 1 240 ? -9.494 -17.078 12.780 1.00 90.75 240 MET A CA 1
ATOM 1965 C C . MET A 1 240 ? -8.830 -15.851 13.408 1.00 90.75 240 MET A C 1
ATOM 1967 O O . MET A 1 240 ? -9.491 -14.843 13.638 1.00 90.75 240 MET A O 1
ATOM 1971 N N . ARG A 1 241 ? -7.519 -15.921 13.649 1.00 91.38 241 ARG A N 1
ATOM 1972 C CA . ARG A 1 241 ? -6.738 -14.811 14.190 1.00 91.38 241 ARG A CA 1
ATOM 1973 C C . ARG A 1 241 ? -6.580 -13.671 13.190 1.00 91.38 241 ARG A C 1
ATOM 1975 O O . ARG A 1 241 ? -6.801 -12.530 13.570 1.00 91.38 241 ARG A O 1
ATOM 1982 N N . ILE A 1 242 ? -6.284 -13.973 11.925 1.00 91.69 242 ILE A N 1
ATOM 1983 C CA . ILE A 1 242 ? -6.240 -12.961 10.857 1.00 91.69 242 ILE A CA 1
ATOM 1984 C C . ILE A 1 242 ? -7.597 -12.260 10.746 1.00 91.69 242 ILE A C 1
ATOM 1986 O O . ILE A 1 242 ? -7.653 -11.036 10.796 1.00 91.69 242 ILE A O 1
ATOM 1990 N N . LYS A 1 243 ? -8.698 -13.025 10.717 1.00 93.94 243 LYS A N 1
ATOM 1991 C CA . LYS A 1 243 ? -10.053 -12.455 10.694 1.00 93.94 243 LYS A CA 1
ATOM 1992 C C . LYS A 1 243 ? -10.332 -11.559 11.907 1.00 93.94 243 LYS A C 1
ATOM 1994 O O . LYS A 1 243 ? -10.919 -10.490 11.754 1.00 93.94 243 LYS A O 1
ATOM 1999 N N . LEU A 1 244 ? -9.919 -11.985 13.103 1.00 94.62 244 LEU A N 1
ATOM 2000 C CA . LEU A 1 244 ? -10.045 -11.175 14.315 1.00 94.62 244 LEU A CA 1
ATOM 2001 C C . LEU A 1 244 ? -9.233 -9.881 14.197 1.00 94.62 244 LEU A C 1
ATOM 2003 O O . LEU A 1 244 ? -9.739 -8.821 14.553 1.00 94.62 244 LEU A O 1
ATOM 2007 N N . TYR A 1 245 ? -8.006 -9.943 13.679 1.00 95.44 245 TYR A N 1
ATOM 2008 C CA . TYR A 1 245 ? -7.169 -8.765 13.459 1.00 95.44 245 TYR A CA 1
ATOM 2009 C C . TYR A 1 245 ? -7.819 -7.786 12.481 1.00 95.44 245 TYR A C 1
ATOM 2011 O O . TYR A 1 245 ? -7.839 -6.595 12.774 1.00 95.44 245 TYR A O 1
ATOM 2019 N N . ASP A 1 246 ? -8.420 -8.271 11.392 1.00 95.56 246 ASP A N 1
ATOM 2020 C CA . ASP A 1 246 ? -9.133 -7.424 10.426 1.00 95.56 246 ASP A CA 1
ATOM 2021 C C . ASP A 1 246 ? -10.343 -6.722 11.052 1.00 95.56 246 ASP A C 1
ATOM 2023 O O . ASP A 1 246 ? -10.581 -5.536 10.823 1.00 95.56 246 ASP A O 1
ATOM 2027 N N . GLN A 1 247 ? -11.114 -7.440 11.872 1.00 96.12 247 GLN A N 1
ATOM 2028 C CA . GLN A 1 247 ? -12.249 -6.856 12.591 1.00 96.12 247 GLN A CA 1
ATOM 2029 C C . GLN A 1 247 ? -11.795 -5.851 13.653 1.00 96.12 247 GLN A C 1
ATOM 2031 O O . GLN A 1 247 ? -12.406 -4.794 13.795 1.00 96.12 247 GLN A O 1
ATOM 2036 N N . THR A 1 248 ? -10.708 -6.159 14.361 1.00 96.69 248 THR A N 1
ATOM 2037 C CA . THR A 1 248 ? -10.116 -5.278 15.376 1.00 96.69 248 THR A CA 1
ATOM 2038 C C . THR A 1 248 ? -9.602 -3.993 14.738 1.00 96.69 248 THR A C 1
ATOM 2040 O O . THR A 1 248 ? -9.851 -2.918 15.270 1.00 96.69 248 THR A O 1
ATOM 2043 N N . PHE A 1 249 ? -8.949 -4.087 13.576 1.00 97.38 249 PHE A N 1
ATOM 2044 C CA . PHE A 1 249 ? -8.477 -2.926 12.826 1.00 97.38 249 PHE A CA 1
ATOM 2045 C C . PHE A 1 249 ? -9.635 -2.004 12.438 1.00 97.38 249 PHE A C 1
ATOM 2047 O O . PHE A 1 249 ? -9.607 -0.826 12.776 1.00 97.38 249 PHE A O 1
ATOM 2054 N N . LYS A 1 250 ? -10.697 -2.544 11.824 1.00 96.06 250 LYS A N 1
ATOM 2055 C CA . LYS A 1 250 ? -11.888 -1.760 11.446 1.00 96.06 250 LYS A CA 1
ATOM 2056 C C . LYS A 1 250 ? -12.545 -1.076 12.643 1.00 96.06 250 LYS A C 1
ATOM 2058 O O . LYS A 1 250 ? -12.885 0.098 12.576 1.00 96.06 250 LYS A O 1
ATOM 2063 N N . ALA A 1 251 ? -12.707 -1.809 13.742 1.00 96.06 251 ALA A N 1
ATOM 2064 C CA . ALA A 1 251 ? -13.273 -1.270 14.972 1.00 96.06 251 ALA A CA 1
ATOM 2065 C C . ALA A 1 251 ? -12.396 -0.161 15.578 1.00 96.06 251 ALA A C 1
ATOM 2067 O O . ALA A 1 251 ? -12.925 0.835 16.065 1.00 96.06 251 ALA A O 1
ATOM 2068 N N . ALA A 1 252 ? -11.071 -0.309 15.529 1.00 96.12 252 ALA A N 1
ATOM 2069 C CA . ALA A 1 252 ? -10.142 0.698 16.023 1.00 96.12 252 ALA A CA 1
ATOM 2070 C C . ALA A 1 252 ? -10.123 1.957 15.143 1.00 96.12 252 ALA A C 1
ATOM 2072 O O . ALA A 1 252 ? -10.174 3.054 15.685 1.00 96.12 252 ALA A O 1
ATOM 2073 N N . VAL A 1 253 ? -10.123 1.811 13.812 1.00 96.00 253 VAL A N 1
ATOM 2074 C CA . VAL A 1 253 ? -10.263 2.938 12.871 1.00 96.00 253 VAL A CA 1
ATOM 2075 C C . VAL A 1 253 ? -11.562 3.690 13.146 1.00 96.00 253 VAL A C 1
ATOM 2077 O O . VAL A 1 253 ? -11.534 4.900 13.328 1.00 96.00 253 VAL A O 1
ATOM 2080 N N . HIS A 1 254 ? -12.683 2.981 13.292 1.00 94.06 254 HIS A N 1
ATOM 2081 C CA . HIS A 1 254 ? -13.959 3.611 13.629 1.00 94.06 254 HIS A CA 1
ATOM 2082 C C . HIS A 1 254 ? -13.919 4.367 14.969 1.00 94.06 254 HIS A C 1
ATOM 2084 O O . HIS A 1 254 ? -14.455 5.465 15.069 1.00 94.06 254 HIS A O 1
ATOM 2090 N N . LEU A 1 255 ? -13.256 3.816 15.992 1.00 93.81 255 LEU A N 1
ATOM 2091 C CA . LEU A 1 255 ? -13.080 4.502 17.275 1.00 93.81 255 LEU A CA 1
ATOM 2092 C C . LEU A 1 255 ? -12.218 5.773 17.150 1.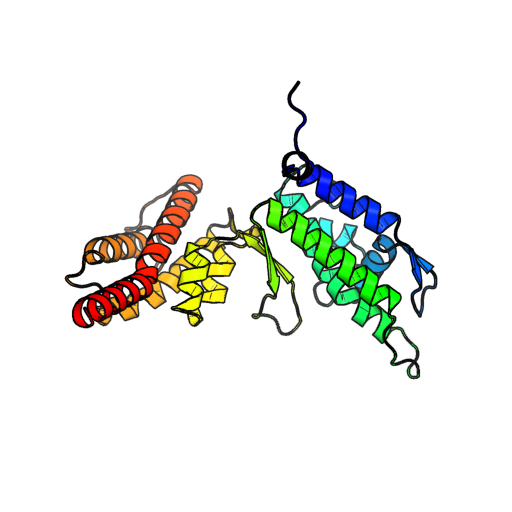00 93.81 255 LEU A C 1
ATOM 2094 O O . LEU A 1 255 ? -12.457 6.744 17.866 1.00 93.81 255 LEU A O 1
ATOM 2098 N N . LEU A 1 256 ? -11.216 5.769 16.267 1.00 92.81 256 LEU A N 1
ATOM 2099 C CA . LEU A 1 256 ? -10.349 6.924 16.018 1.00 92.81 256 LEU A CA 1
ATOM 2100 C C . LEU A 1 256 ? -11.091 8.069 15.309 1.00 92.81 256 LEU A C 1
ATOM 2102 O O . LEU A 1 256 ? -10.813 9.224 15.603 1.00 92.81 256 LEU A O 1
ATOM 2106 N N . GLN A 1 257 ? -12.106 7.769 14.494 1.00 90.06 257 GLN A N 1
ATOM 2107 C CA . GLN A 1 257 ? -12.960 8.774 13.832 1.00 90.06 257 GLN A CA 1
ATOM 2108 C C . GLN A 1 257 ? -13.872 9.566 14.786 1.00 90.06 257 GLN A C 1
ATOM 2110 O O . GLN A 1 257 ? -14.633 10.430 14.353 1.00 90.06 257 GLN A O 1
ATOM 2115 N N . LYS A 1 258 ? -13.831 9.284 16.093 1.00 86.75 258 LYS A N 1
ATOM 2116 C CA . LYS A 1 258 ? -14.638 9.984 17.098 1.00 86.75 258 LYS A CA 1
ATOM 2117 C C . LYS A 1 258 ? -14.410 11.502 17.075 1.00 86.75 258 LYS A C 1
ATOM 2119 O O . LYS A 1 258 ? -15.363 12.248 17.255 1.00 86.75 258 LYS A O 1
ATOM 2124 N N . GLU A 1 259 ? -13.180 11.954 16.830 1.00 78.12 259 GLU A N 1
ATOM 2125 C CA . GLU A 1 259 ? -12.854 13.389 16.777 1.00 78.12 259 GLU A CA 1
ATOM 2126 C C . GLU A 1 259 ? -13.519 14.092 15.581 1.00 78.12 259 GLU A C 1
ATOM 2128 O O . GLU A 1 259 ? -14.058 15.188 15.741 1.00 78.12 259 GLU A O 1
ATOM 2133 N N . ASP A 1 260 ? -13.594 13.430 14.424 1.00 80.56 260 ASP A N 1
ATOM 2134 C CA . ASP A 1 260 ? -14.281 13.961 13.238 1.00 80.56 260 ASP A CA 1
ATOM 2135 C C . ASP A 1 260 ? -15.792 14.099 13.483 1.00 80.56 260 ASP A C 1
ATOM 2137 O O . ASP A 1 260 ? -16.427 15.075 13.077 1.00 80.56 260 ASP A O 1
ATOM 2141 N N . ILE A 1 261 ? -16.379 13.126 14.188 1.00 82.75 261 ILE A N 1
ATOM 2142 C CA . ILE A 1 261 ? -17.806 13.118 14.536 1.00 82.75 261 ILE A CA 1
ATOM 2143 C C . ILE A 1 261 ? -18.126 14.204 15.568 1.00 82.75 261 ILE A C 1
ATOM 2145 O O . ILE A 1 261 ? -19.140 14.894 15.435 1.00 82.75 261 ILE A O 1
ATOM 2149 N N . ASP A 1 262 ? -17.266 14.382 16.574 1.00 82.56 262 ASP A N 1
ATOM 2150 C CA . ASP A 1 262 ? -17.397 15.462 17.554 1.00 82.56 262 ASP A CA 1
ATOM 2151 C C . ASP A 1 262 ? -17.349 16.831 16.842 1.00 82.56 262 ASP A C 1
ATOM 2153 O O . ASP A 1 262 ? -18.254 17.647 17.022 1.00 82.56 262 ASP A O 1
ATOM 2157 N N . SER A 1 263 ? -16.380 17.037 15.940 1.00 82.62 263 SER A N 1
ATOM 2158 C CA . SER A 1 263 ? -16.259 18.269 15.145 1.00 82.62 263 SER A CA 1
ATOM 2159 C C . SER A 1 263 ? -17.494 18.540 14.274 1.00 82.62 263 SER A C 1
ATOM 2161 O O . SER A 1 263 ? -17.998 19.666 14.231 1.00 82.62 263 SER A O 1
ATOM 2163 N N . PHE A 1 264 ? -18.037 17.510 13.616 1.00 85.69 264 PHE A N 1
ATOM 2164 C CA . PHE A 1 264 ? -19.282 17.630 12.856 1.00 85.69 264 PHE A CA 1
ATOM 2165 C C . PHE A 1 264 ? -20.457 18.077 13.737 1.00 85.69 264 PHE A C 1
ATOM 2167 O O . PHE A 1 264 ? -21.210 18.981 13.361 1.00 85.69 264 PHE A O 1
ATOM 2174 N N . ASN A 1 265 ? -20.613 17.468 14.913 1.00 85.94 265 ASN A N 1
ATOM 2175 C CA . ASN A 1 265 ? -21.690 17.812 15.837 1.00 85.94 265 ASN A CA 1
ATOM 2176 C C . ASN A 1 265 ? -21.572 19.255 16.343 1.00 85.94 265 ASN A C 1
ATOM 2178 O O . ASN A 1 265 ? -22.590 19.947 16.428 1.00 85.94 265 ASN A O 1
ATOM 2182 N N . ASP A 1 266 ? -20.355 19.724 16.617 1.00 88.12 266 ASP A N 1
ATOM 2183 C CA . ASP A 1 266 ? -20.095 21.106 17.020 1.00 88.12 266 ASP A CA 1
ATOM 2184 C C . ASP A 1 266 ? -20.496 22.098 15.921 1.00 88.12 266 ASP A C 1
ATOM 2186 O O . ASP A 1 266 ? -21.280 23.015 16.184 1.00 88.12 266 ASP A O 1
ATOM 2190 N N . MET A 1 267 ? -20.087 21.855 14.670 1.00 88.94 267 MET A N 1
ATOM 2191 C CA . MET A 1 267 ? -20.496 22.681 13.523 1.00 88.94 267 MET A CA 1
ATOM 2192 C C . MET A 1 267 ? -22.022 22.729 13.358 1.00 88.94 267 MET A C 1
ATOM 2194 O O . MET A 1 267 ? -22.608 23.792 13.143 1.00 88.94 267 MET A O 1
ATOM 2198 N N . VAL A 1 268 ? -22.704 21.587 13.494 1.00 91.06 268 VAL A N 1
ATOM 2199 C CA . VAL A 1 268 ? -24.173 21.529 13.423 1.00 91.06 268 VAL A CA 1
ATOM 2200 C C . VAL A 1 268 ? -24.818 22.318 14.567 1.00 91.06 268 VAL A C 1
ATOM 2202 O O . VAL A 1 268 ? -25.839 22.978 14.358 1.00 91.06 268 VAL A O 1
ATOM 2205 N N . MET A 1 269 ? -24.260 22.261 15.778 1.00 90.25 269 MET A N 1
ATOM 2206 C CA . MET A 1 269 ? -24.760 23.033 16.918 1.00 90.25 269 MET A CA 1
ATOM 2207 C C . MET A 1 269 ? -24.570 24.538 16.730 1.00 90.25 269 MET A C 1
ATOM 2209 O O . MET A 1 269 ? -25.461 25.299 17.104 1.00 90.25 269 MET A O 1
ATOM 2213 N N . GLU A 1 270 ? -23.455 24.978 16.151 1.00 90.56 270 GLU A N 1
ATOM 2214 C CA . GLU A 1 270 ? -23.228 26.387 15.813 1.00 90.56 270 GLU A CA 1
ATOM 2215 C C . GLU A 1 270 ? -24.236 26.885 14.777 1.00 90.56 270 GLU A C 1
ATOM 2217 O O . GLU A 1 270 ? -24.918 27.881 15.017 1.00 90.56 270 GLU A O 1
ATOM 2222 N N . LEU A 1 271 ? -24.441 26.134 13.691 1.00 88.88 271 LEU A N 1
ATOM 2223 C CA . LEU A 1 271 ? -25.432 26.472 12.663 1.00 88.88 271 LEU A CA 1
ATOM 2224 C C . LEU A 1 271 ? -26.859 26.567 13.220 1.00 88.88 271 LEU A C 1
ATOM 2226 O O . LEU A 1 271 ? -27.647 27.399 12.775 1.00 88.88 271 LEU A O 1
ATOM 2230 N N . LYS A 1 272 ? -27.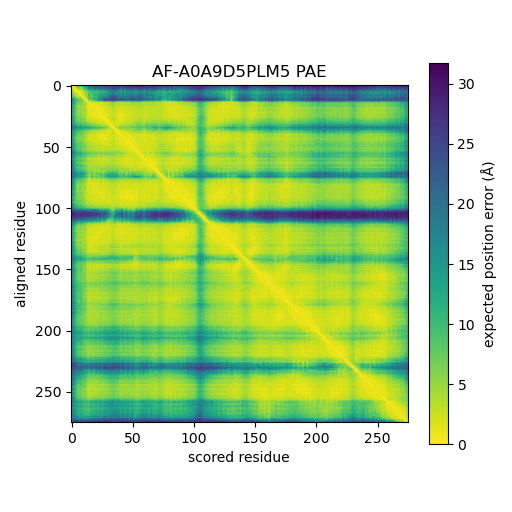200 25.737 14.212 1.00 88.06 272 LYS A N 1
ATOM 2231 C CA . LYS A 1 272 ? -28.493 25.806 14.910 1.00 88.06 272 LYS A CA 1
ATOM 2232 C C . LYS A 1 272 ? -28.632 27.023 15.824 1.00 88.06 272 LYS A C 1
ATOM 2234 O O . LYS A 1 272 ? -29.758 27.395 16.118 1.00 88.06 272 LYS A O 1
ATOM 2239 N N . LYS A 1 273 ? -27.528 27.602 16.308 1.00 87.00 273 LYS A N 1
ATOM 2240 C CA . LYS A 1 273 ? -27.529 28.817 17.145 1.00 87.00 273 LYS A CA 1
ATOM 2241 C C . LYS A 1 273 ? -27.558 30.103 16.312 1.00 87.00 273 LYS A C 1
ATOM 2243 O O . LYS A 1 273 ? -27.920 31.147 16.843 1.00 87.00 273 LYS A O 1
ATOM 2248 N N . SER A 1 274 ? -27.129 30.039 15.051 1.00 76.31 274 SER A N 1
ATOM 2249 C CA . SER A 1 274 ? -27.087 31.176 14.121 1.00 76.31 274 SER A CA 1
ATOM 2250 C C . SER A 1 274 ? -28.378 31.392 13.318 1.00 76.31 274 SER A C 1
ATOM 2252 O O . SER A 1 274 ? -28.453 32.373 12.580 1.00 76.31 274 SER A O 1
ATOM 2254 N N . ASN A 1 275 ? -29.368 30.505 13.463 1.00 54.91 275 ASN A N 1
ATOM 2255 C CA . ASN A 1 275 ? -30.731 30.628 12.928 1.00 54.91 275 ASN A CA 1
ATOM 2256 C C . ASN A 1 275 ? -31.734 30.829 14.068 1.00 54.91 275 ASN A C 1
ATOM 2258 O O . ASN A 1 275 ? -32.788 31.448 13.805 1.00 54.91 275 ASN A O 1
#

Solvent-accessible surface area (backbone atoms only — not comparable to full-atom values): 15631 Å² total; per-residue (Å²): 133,85,81,72,52,73,72,69,63,64,69,67,70,50,64,49,62,54,48,53,50,50,53,52,46,30,62,68,42,72,42,75,46,80,72,77,43,73,38,30,44,50,59,47,43,37,54,35,35,59,72,42,88,84,34,83,85,24,70,33,59,68,52,37,27,56,75,73,74,44,51,92,81,49,59,83,45,71,70,41,42,52,54,47,50,37,53,50,49,44,35,44,70,41,37,54,60,48,44,50,74,53,32,62,101,87,46,90,68,76,60,62,68,54,47,52,53,32,49,54,52,48,51,52,52,46,53,57,35,46,66,70,47,30,42,78,45,74,46,85,92,48,100,56,96,40,54,43,55,24,52,67,50,72,65,58,52,53,33,30,73,80,40,58,91,45,35,69,50,57,52,52,58,35,20,65,83,34,72,82,33,59,67,58,46,36,54,37,53,29,55,52,49,58,56,49,48,54,48,53,74,71,41,77,36,65,93,46,92,53,31,63,58,53,55,52,49,54,51,47,37,55,33,64,51,40,72,49,86,66,93,85,40,65,91,64,57,69,73,62,42,49,52,49,51,55,52,49,49,55,53,49,48,58,60,60,39,47,62,61,52,52,52,50,53,51,54,53,52,51,59,63,71,77,107

Nearest PDB structures (foldseek):
  5zkq-assembly1_A  TM=1.512E-01  e=1.201E+00  Homo sapiens
  8wz2-assembly1_R  TM=1.459E-01  e=2.171E+00  Homo sapiens
  7vmr-assembly1_C  TM=1.608E-01  e=2.644E+00  Mus musculus
  7vml-assembly1_A  TM=1.592E-01  e=3.385E+00  Mus musculus

Foldseek 3Di:
DDDDDPVRVVLDLDLLVLLVVLVVQQQPAWDQFQAPGIDGNQVLLQCLLCVQPPNVPDNGPQSSCVVVVAGCPPSDDPVNSQVNLQSSLSSLVRSQVVRCVNHPPPDNDTPVRSVVVSVVSNVSSQVSQVSVQKHWDWDPVDPDTGIFIFGDDVLLVLLCVVVVVCNNLLRQCRGPVCLQPLVSLLQSLQVLLVVVVVCVVVVVCPPHPCVVLS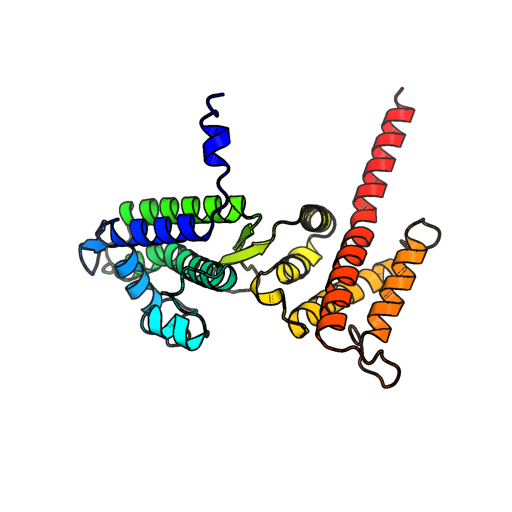VVLVVCCVQLCSHHDDPNHDPDDSVVSSVSSVVSSVSSSVSSCVVVVVVVVVVVVVVVVVD

Secondary structure (DSSP, 8-state):
-PPPPHHHHHT---HHHHHHHHHHHHHH-EEEETTTEEEEHHHHHHHHTTT-TT-TT-SSHHHHHHHHT--TT--SSHHHHHHHHHHHHHHHHHHHHHHHTTS-TT-----HHHHHHHHHHHHHHHHHHHHTTEEEEE-TTSSS--EEEEE--HHHHHHHHH-GGGHHHHHHHTBGGGTT-HHHHHHHHHHHHHHHHHHHHTTTTTTSTTHHHHHHHHHHHHHTTSS---TTS----HHHHHHHHHHHHHHHHHHHTHHHHHHHHHHHHHHHH--

Mean predicted aligned error: 7.29 Å

Sequence (275 aa):
MTRKTIFEIERRTDLVSDFRGTIADLESTSVTTKALGTLNMRQLLNNCIKTWPYRQGANNLDSYASTHGFNMFDTDTEPNILYNYELILNLLHWAPTYDANRADIFSFNDNPTINEECTRCIENIKYNLEMVNMRVREDRTKDLPKYIISKRDAQVDAVIESAPELSETLLSYLDFRNRDDEKAKKAVLKAIADYLEQKRKDKCYKGTEYNSLCENLFAVFNNASIRHENSQQWKLRKPMRIKLYDQTFKAAVHLLQKEDIDSFNDMVMELKKSN